Protein AF-A0A958FCM3-F1 (afdb_monomer_lite)

pLDDT: mean 91.08, std 16.97, range [34.59, 98.94]

Radius of gyration: 20.24 Å; chains: 1; bounding box: 55×51×67 Å

Secondary structure (DSSP, 8-state):
-------------------------TT-EEE-SSEETT-GGGEEEE-SSSEEE-SS---SSSEEEE-TT-EEE--SEEEESSEEEEETT-EEE-TTSEEEE-TT-EEEEESSSSBPPP-EE-TT-EEEE---SSSPPB---S-BSEEEEE-TT--S-EE---SSEEESS-EEEEE-TTS-EES----TT-EEEEEE-S-EEE-SSEEEEE----TT-EEEEEE-S-EEESSSEEEEE----S--

Structure (mmCIF, N/CA/C/O backbone):
data_AF-A0A958FCM3-F1
#
_entry.id   AF-A0A958FCM3-F1
#
loop_
_atom_site.group_PDB
_atom_site.id
_atom_site.type_symbol
_atom_site.label_atom_id
_atom_site.label_alt_id
_atom_site.label_comp_id
_atom_site.label_asym_id
_atom_site.label_entity_id
_atom_site.label_seq_id
_atom_site.pdbx_PDB_ins_code
_atom_site.Cartn_x
_atom_site.Cartn_y
_atom_site.Cartn_z
_atom_site.occupancy
_atom_site.B_iso_or_equiv
_atom_site.auth_seq_id
_atom_site.auth_comp_id
_atom_site.auth_asym_id
_atom_site.auth_atom_id
_atom_site.pdbx_PDB_model_num
ATOM 1 N N . MET A 1 1 ? -14.973 -37.945 -45.557 1.00 42.59 1 MET A N 1
ATOM 2 C CA . MET A 1 1 ? -13.820 -37.561 -44.719 1.00 42.59 1 MET A CA 1
ATOM 3 C C . MET A 1 1 ? -14.207 -36.285 -43.990 1.00 42.59 1 MET A C 1
ATOM 5 O O . MET A 1 1 ? -14.488 -35.292 -44.643 1.00 42.59 1 MET A O 1
ATOM 9 N N . LYS A 1 2 ? -14.400 -36.383 -42.669 1.00 38.31 2 LYS A N 1
ATOM 10 C CA . LYS A 1 2 ? -14.797 -35.283 -41.779 1.00 38.31 2 LYS A CA 1
ATOM 11 C C . LYS A 1 2 ? -13.620 -34.331 -41.594 1.00 38.31 2 LYS A C 1
ATOM 13 O O . LYS A 1 2 ? -12.548 -34.834 -41.283 1.00 38.31 2 LYS A O 1
ATOM 18 N N . ILE A 1 3 ? -13.850 -33.021 -41.641 1.00 35.34 3 ILE A N 1
ATOM 19 C CA . ILE A 1 3 ? -13.141 -32.067 -40.777 1.00 35.34 3 ILE A CA 1
ATOM 20 C C . ILE A 1 3 ? -14.171 -31.014 -40.357 1.00 35.34 3 ILE A C 1
ATOM 22 O O . ILE A 1 3 ? -14.605 -30.202 -41.166 1.00 35.34 3 ILE A O 1
ATOM 26 N N . ALA A 1 4 ? -14.624 -31.101 -39.107 1.00 35.97 4 ALA A N 1
ATOM 27 C CA . ALA A 1 4 ? -15.369 -30.041 -38.445 1.00 35.97 4 ALA A CA 1
ATOM 28 C C . ALA A 1 4 ? -14.344 -29.188 -37.692 1.00 35.97 4 ALA A C 1
ATOM 30 O O . ALA A 1 4 ? -13.668 -29.696 -36.798 1.00 35.97 4 ALA A O 1
ATOM 31 N N . SER A 1 5 ? -14.199 -27.924 -38.081 1.00 39.38 5 SER A N 1
ATOM 32 C CA . SER A 1 5 ? -13.351 -26.964 -37.377 1.00 39.38 5 SER A CA 1
ATOM 33 C C . SER A 1 5 ? -14.144 -26.375 -36.214 1.00 39.38 5 SER A C 1
ATOM 35 O O . SER A 1 5 ? -15.048 -25.570 -36.422 1.00 39.38 5 SER A O 1
ATOM 37 N N . TYR A 1 6 ? -13.827 -26.798 -34.992 1.00 38.91 6 TYR A N 1
ATOM 38 C CA . TYR A 1 6 ? -14.320 -26.160 -33.776 1.00 38.91 6 TYR A CA 1
ATOM 39 C C . TYR A 1 6 ? -13.415 -24.970 -33.460 1.00 38.91 6 TYR A C 1
ATOM 41 O O . TYR A 1 6 ? -12.284 -25.147 -33.015 1.00 38.91 6 TYR A O 1
ATOM 49 N N . VAL A 1 7 ? -13.906 -23.756 -33.700 1.00 39.62 7 VAL A N 1
ATOM 50 C CA . VAL A 1 7 ? -13.323 -22.556 -33.093 1.00 39.62 7 VAL A CA 1
ATOM 51 C C . VAL A 1 7 ? -13.836 -22.518 -31.659 1.00 39.62 7 VAL A C 1
ATOM 53 O O . VAL A 1 7 ? -14.995 -22.190 -31.410 1.00 39.62 7 VAL A O 1
ATOM 56 N N . ILE A 1 8 ? -12.989 -22.938 -30.722 1.00 42.00 8 ILE A N 1
ATOM 57 C CA . ILE A 1 8 ? -13.226 -22.761 -29.291 1.00 42.00 8 ILE A CA 1
ATOM 58 C C . ILE A 1 8 ? -12.989 -21.278 -29.011 1.00 42.00 8 ILE A C 1
ATOM 60 O O . ILE A 1 8 ? -11.848 -20.826 -28.950 1.00 42.00 8 ILE A O 1
ATOM 64 N N . TRP A 1 9 ? -14.066 -20.507 -28.879 1.00 36.56 9 TRP A N 1
ATOM 65 C CA . TRP A 1 9 ? -13.986 -19.188 -28.264 1.00 36.56 9 TRP A CA 1
ATOM 66 C C . TRP A 1 9 ? -13.740 -19.409 -26.775 1.00 36.56 9 TRP A C 1
ATOM 68 O O . TRP A 1 9 ? -14.654 -19.757 -26.028 1.00 36.56 9 TRP A O 1
ATOM 78 N N . GLY A 1 10 ? -12.477 -19.285 -26.369 1.00 36.97 10 GLY A N 1
ATOM 79 C CA . GLY A 1 10 ? -12.115 -19.198 -24.964 1.00 36.97 10 GLY A CA 1
ATOM 80 C C . GLY A 1 10 ? -12.870 -18.026 -24.350 1.00 36.97 10 GLY A C 1
ATOM 81 O O . GLY A 1 10 ? -12.712 -16.884 -24.777 1.00 36.97 10 GLY A O 1
ATOM 82 N N . VAL A 1 11 ? -13.729 -18.323 -23.381 1.00 39.94 11 VAL A N 1
ATOM 83 C CA . VAL A 1 11 ? -14.338 -17.310 -22.526 1.00 39.94 11 VAL A CA 1
ATOM 84 C C . VAL A 1 11 ? -13.207 -16.744 -21.671 1.00 39.94 11 VAL A C 1
ATOM 86 O O . VAL A 1 11 ? -12.834 -17.331 -20.660 1.00 39.94 11 VAL A O 1
ATOM 89 N N . PHE A 1 12 ? -12.621 -15.628 -22.106 1.00 42.12 12 PHE A N 1
ATOM 90 C CA . PHE A 1 12 ? -11.827 -14.768 -21.235 1.00 42.12 12 PHE A CA 1
ATOM 91 C C . PHE A 1 12 ? -12.818 -14.114 -20.270 1.00 42.12 12 PHE A C 1
ATOM 93 O O . PHE A 1 12 ? -13.428 -13.087 -20.569 1.00 42.12 12 PHE A O 1
ATOM 100 N N . ALA A 1 13 ? -13.047 -14.758 -19.128 1.00 39.00 13 ALA A N 1
ATOM 101 C CA . ALA A 1 13 ? -13.673 -14.113 -17.987 1.00 39.00 13 ALA A CA 1
ATOM 102 C C . ALA A 1 13 ? -12.647 -13.128 -17.413 1.00 39.00 13 ALA A C 1
ATOM 104 O O . ALA A 1 13 ? -11.949 -13.429 -16.450 1.00 39.00 13 ALA A O 1
ATOM 105 N N . GLY A 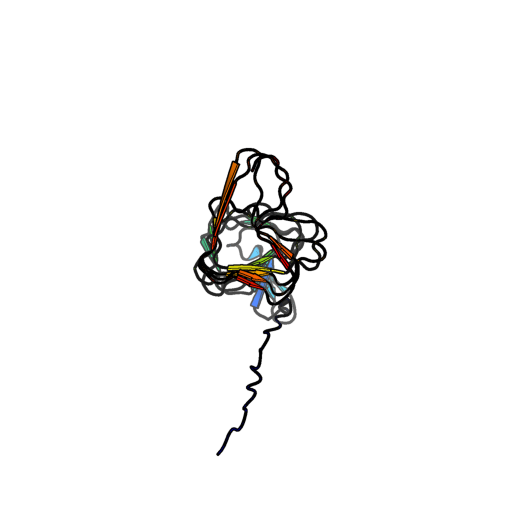1 14 ? -12.504 -11.970 -18.063 1.00 34.59 14 GLY A N 1
ATOM 106 C CA . GLY A 1 14 ? -11.825 -10.827 -17.475 1.00 34.59 14 GLY A CA 1
ATOM 107 C C . GLY A 1 14 ? -12.586 -10.460 -16.211 1.00 34.59 14 GLY A C 1
ATOM 108 O O . GLY A 1 14 ? -13.698 -9.935 -16.283 1.00 34.59 14 GLY A O 1
ATOM 109 N N . MET A 1 15 ? -12.026 -10.815 -15.058 1.00 42.88 15 MET A N 1
ATOM 110 C CA . MET A 1 15 ? -12.539 -10.408 -13.762 1.00 42.88 15 MET A CA 1
ATOM 111 C C . MET A 1 15 ? -12.290 -8.901 -13.632 1.00 42.88 15 MET A C 1
ATOM 113 O O . MET A 1 15 ? -11.266 -8.464 -13.111 1.00 42.88 15 MET A O 1
ATOM 117 N N . LEU A 1 16 ? -13.225 -8.117 -14.175 1.00 35.56 16 LEU A N 1
ATOM 118 C CA . LEU A 1 16 ? -13.384 -6.689 -13.926 1.00 35.56 16 LEU A CA 1
ATOM 119 C C . LEU A 1 16 ? -13.747 -6.517 -12.449 1.00 35.56 16 LEU A C 1
ATOM 121 O O . LEU A 1 16 ? -14.919 -6.467 -12.075 1.00 35.56 16 LEU A O 1
ATOM 125 N N . LEU A 1 17 ? -12.724 -6.478 -11.600 1.00 45.12 17 LEU A N 1
ATOM 126 C CA . LEU A 1 17 ? -12.850 -5.922 -10.265 1.00 45.12 17 LEU A CA 1
ATOM 127 C C . LEU A 1 17 ? -12.780 -4.407 -10.424 1.00 45.12 17 LEU A C 1
ATOM 129 O O . LEU A 1 17 ? -11.719 -3.836 -10.661 1.00 45.12 17 LEU A O 1
ATOM 133 N N . PHE A 1 18 ? -13.940 -3.764 -10.329 1.00 38.81 18 PHE A N 1
ATOM 134 C CA . PHE A 1 18 ? -14.010 -2.362 -9.941 1.00 38.81 18 PHE A CA 1
ATOM 135 C C . PHE A 1 18 ? -13.236 -2.203 -8.626 1.00 38.81 18 PHE A C 1
ATOM 137 O O . PHE A 1 18 ? -13.242 -3.130 -7.812 1.00 38.81 18 PHE A O 1
ATOM 144 N N . SER A 1 19 ? -12.576 -1.060 -8.412 1.00 41.75 19 SER A N 1
ATOM 145 C CA . SER A 1 19 ? -12.086 -0.699 -7.079 1.00 41.75 19 SER A CA 1
ATOM 146 C C . SER A 1 19 ? -13.246 -0.908 -6.109 1.00 41.75 19 SER A C 1
ATOM 148 O O . SER A 1 19 ? -14.273 -0.234 -6.234 1.00 41.75 19 SER A O 1
ATOM 150 N N . GLN A 1 20 ? -13.138 -1.907 -5.236 1.00 44.19 20 GLN A N 1
ATOM 151 C CA . GLN A 1 20 ? -14.170 -2.195 -4.257 1.00 44.19 20 GLN A CA 1
ATOM 152 C C . GLN A 1 20 ? -14.107 -1.054 -3.248 1.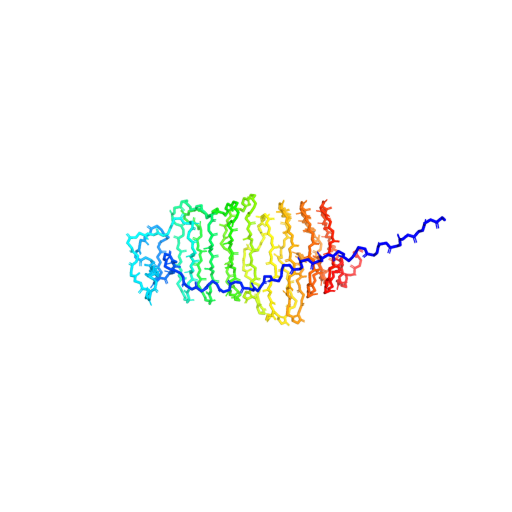00 44.19 20 GLN A C 1
ATOM 154 O O . GLN A 1 20 ? -13.420 -1.143 -2.240 1.00 44.19 20 GLN A O 1
ATOM 159 N N . GLY A 1 21 ? -14.801 0.047 -3.529 1.00 47.09 21 GLY A N 1
ATOM 160 C CA . GLY A 1 21 ? -15.309 0.861 -2.443 1.00 47.09 21 GLY A CA 1
ATOM 161 C C . GLY A 1 21 ? -16.256 -0.060 -1.696 1.00 47.09 21 GLY A C 1
ATOM 162 O O . GLY A 1 21 ? -17.381 -0.267 -2.155 1.00 47.09 21 GLY A O 1
ATOM 163 N N . PHE A 1 22 ? -15.773 -0.714 -0.637 1.00 61.00 22 PHE A N 1
ATOM 164 C CA . PHE A 1 22 ? -16.636 -1.509 0.220 1.00 61.00 22 PHE A CA 1
ATOM 165 C C . PHE A 1 22 ? -17.725 -0.559 0.710 1.00 61.00 22 PHE A C 1
ATOM 167 O O . PHE A 1 22 ? -17.453 0.437 1.379 1.00 61.00 22 PHE A O 1
ATOM 174 N N . ALA A 1 23 ? -18.964 -0.806 0.289 1.00 72.12 23 ALA A N 1
ATOM 175 C CA . ALA A 1 23 ? -20.086 -0.132 0.905 1.00 72.12 23 ALA A CA 1
ATOM 176 C C . ALA A 1 23 ? -20.067 -0.529 2.382 1.00 72.12 23 ALA A C 1
ATOM 178 O O . ALA A 1 23 ? -20.032 -1.723 2.675 1.00 72.12 23 ALA A O 1
ATOM 179 N N . GLN A 1 24 ? -20.072 0.466 3.271 1.00 86.38 24 GLN A N 1
ATOM 180 C CA . GLN A 1 24 ? -20.044 0.259 4.718 1.00 86.38 24 GLN A CA 1
ATOM 181 C C . GLN A 1 24 ? -21.021 -0.849 5.144 1.00 86.38 24 GLN A C 1
ATOM 183 O O . GLN A 1 24 ? -22.225 -0.785 4.869 1.00 86.38 24 GLN A O 1
ATOM 188 N N . GLN A 1 25 ? -20.494 -1.874 5.802 1.00 92.56 25 GLN A N 1
ATOM 189 C CA . GLN A 1 25 ? -21.221 -3.037 6.285 1.00 92.56 25 GLN A CA 1
ATOM 190 C C . GLN A 1 25 ? -21.208 -3.065 7.813 1.00 92.56 25 GLN A C 1
ATOM 192 O O . GLN A 1 25 ? -20.271 -2.604 8.461 1.00 92.56 25 GLN A O 1
ATOM 197 N N . ALA A 1 26 ? -22.289 -3.574 8.411 1.00 95.44 26 ALA A N 1
ATOM 198 C CA . ALA A 1 26 ? -22.345 -3.748 9.857 1.00 95.44 26 ALA A CA 1
ATOM 199 C C . ALA A 1 26 ? -21.131 -4.564 10.344 1.00 95.44 26 ALA A C 1
ATOM 201 O O . ALA A 1 26 ? -20.911 -5.676 9.858 1.00 95.44 26 ALA A O 1
ATOM 202 N N . GLY A 1 27 ? -20.381 -4.013 11.298 1.00 95.88 27 GLY A N 1
ATOM 203 C CA . GLY A 1 27 ? -19.128 -4.576 11.803 1.00 95.88 27 GLY A CA 1
ATOM 204 C C . GLY A 1 27 ? -17.854 -3.959 11.219 1.00 95.88 27 GLY A C 1
ATOM 205 O O . GLY A 1 27 ? -16.778 -4.275 11.718 1.00 95.88 27 GLY A O 1
ATOM 206 N N . ASP A 1 28 ? -17.948 -3.068 10.228 1.00 97.50 28 ASP A N 1
ATOM 207 C CA . ASP A 1 28 ? -16.791 -2.295 9.766 1.00 97.50 28 ASP A CA 1
ATOM 208 C C . ASP A 1 28 ? -16.292 -1.359 10.871 1.00 97.50 28 ASP A C 1
ATOM 210 O O . ASP A 1 28 ? -17.059 -0.914 11.731 1.00 97.50 28 ASP A O 1
ATOM 214 N N . TYR A 1 29 ? -15.001 -1.050 10.831 1.00 98.44 29 TYR A N 1
ATOM 215 C CA . TYR A 1 29 ? -14.306 -0.187 11.775 1.00 98.44 29 TYR A CA 1
ATOM 216 C C . TYR A 1 29 ? -13.737 1.037 11.071 1.00 98.44 29 TYR A C 1
ATOM 218 O O . TYR A 1 29 ? -13.203 0.937 9.965 1.00 98.44 29 TYR A O 1
ATOM 226 N N . ARG A 1 30 ? -13.759 2.185 11.751 1.00 98.19 30 ARG A N 1
ATOM 227 C CA . ARG A 1 30 ? -12.926 3.325 11.368 1.00 98.19 30 ARG A CA 1
ATOM 228 C C . ARG A 1 30 ? -12.353 4.058 12.571 1.00 98.19 30 ARG A C 1
ATOM 230 O O . ARG A 1 30 ? -12.904 3.960 13.670 1.00 98.19 30 ARG A O 1
ATOM 237 N N . SER A 1 31 ? -11.244 4.763 12.369 1.00 98.62 31 SER A N 1
ATOM 238 C CA . SER A 1 31 ? -10.696 5.649 13.396 1.00 98.62 31 SER A CA 1
ATOM 239 C C . SER A 1 31 ? -11.680 6.785 13.694 1.00 98.62 31 SER A C 1
ATOM 241 O O . SER A 1 31 ? -12.310 7.330 12.788 1.00 98.62 31 SER A O 1
ATOM 243 N N . ALA A 1 32 ? -11.834 7.102 14.977 1.00 98.00 32 ALA A N 1
ATOM 244 C CA . ALA A 1 32 ? -12.644 8.213 15.477 1.00 98.00 32 ALA A CA 1
ATOM 245 C C . ALA A 1 32 ? -11.797 9.268 16.214 1.00 98.00 32 ALA A C 1
ATOM 247 O O . ALA A 1 32 ? -12.298 10.339 16.571 1.00 98.00 32 ALA A O 1
ATOM 248 N N . ALA A 1 33 ? -10.540 8.933 16.513 1.00 98.12 33 ALA A N 1
ATOM 249 C CA . ALA A 1 33 ? -9.579 9.786 17.184 1.00 98.12 33 ALA A CA 1
ATOM 250 C C . ALA A 1 33 ? -8.151 9.277 16.951 1.00 98.12 33 ALA A C 1
ATOM 252 O O . ALA A 1 33 ? -7.924 8.109 16.637 1.00 98.12 33 ALA A O 1
ATOM 253 N N . ASN A 1 34 ? -7.172 10.141 17.225 1.00 98.56 34 ASN A N 1
ATOM 254 C CA . ASN A 1 34 ? -5.795 9.705 17.436 1.00 98.56 34 ASN A CA 1
ATOM 255 C C . ASN A 1 34 ? -5.721 8.782 18.660 1.00 98.56 34 ASN A C 1
ATOM 257 O O . ASN A 1 34 ? -6.186 9.164 19.738 1.00 98.56 34 ASN A O 1
ATOM 261 N N . GLY A 1 35 ? -5.078 7.625 18.535 1.00 98.56 35 GLY A N 1
ATOM 262 C CA . GLY A 1 35 ? -4.981 6.693 19.654 1.00 98.56 35 GLY A CA 1
ATOM 263 C C . GLY A 1 35 ? -4.277 5.385 19.328 1.00 98.56 35 GLY A C 1
ATOM 264 O O . GLY A 1 35 ? -3.843 5.133 18.205 1.00 98.56 35 GLY A O 1
ATOM 265 N N . ASN A 1 36 ? -4.116 4.554 20.351 1.00 98.69 36 ASN A N 1
ATOM 266 C CA . ASN A 1 36 ? -3.528 3.232 20.192 1.00 98.69 36 ASN A CA 1
ATOM 267 C C . ASN A 1 36 ? -4.501 2.304 19.460 1.00 98.69 36 ASN A C 1
ATOM 269 O O . ASN A 1 36 ? -5.707 2.350 19.707 1.00 98.69 36 ASN A O 1
ATOM 273 N N . TRP A 1 37 ? -3.980 1.407 18.624 1.00 98.75 37 TRP A N 1
ATOM 274 C CA . TRP A 1 37 ? -4.783 0.391 17.947 1.00 98.75 37 TRP A CA 1
ATOM 275 C C . TRP A 1 37 ? -5.558 -0.449 18.960 1.00 98.75 37 TRP A C 1
ATOM 277 O O . TRP A 1 37 ? -6.735 -0.711 18.744 1.00 98.75 37 TRP A O 1
ATOM 287 N N . SER A 1 38 ? -4.923 -0.845 20.069 1.00 98.56 38 SER A N 1
ATOM 288 C CA . SER A 1 38 ? -5.537 -1.709 21.084 1.00 98.56 38 SER A CA 1
ATOM 289 C C . SER A 1 38 ? -6.635 -1.038 21.929 1.00 98.56 38 SER A C 1
ATOM 291 O O . SER A 1 38 ? -7.368 -1.738 22.634 1.00 98.56 38 SER A O 1
ATOM 293 N N . ASP A 1 39 ? -6.785 0.289 21.855 1.00 98.56 39 ASP A N 1
ATOM 294 C CA . ASP A 1 39 ? -7.784 1.042 22.615 1.00 98.56 39 ASP A CA 1
ATOM 295 C C . ASP A 1 39 ? -9.092 1.177 21.824 1.00 98.56 39 ASP A C 1
ATOM 297 O O . ASP A 1 39 ? -9.121 1.731 20.728 1.00 98.56 39 ASP A O 1
ATOM 301 N N . ALA A 1 40 ? -10.203 0.712 22.402 1.00 98.50 40 ALA A N 1
ATOM 302 C CA . ALA A 1 40 ? -11.530 0.838 21.804 1.00 98.50 40 ALA A CA 1
ATOM 303 C C . ALA A 1 40 ? -11.939 2.302 21.563 1.00 98.50 40 ALA A C 1
ATOM 305 O O . ALA A 1 40 ? -12.678 2.570 20.622 1.00 98.50 40 ALA A O 1
ATOM 306 N N . ALA A 1 41 ? -11.444 3.247 22.371 1.00 98.44 41 ALA A N 1
ATOM 307 C CA . ALA A 1 41 ? -11.754 4.669 22.230 1.00 98.44 41 ALA A CA 1
ATOM 308 C C . ALA A 1 41 ? -11.161 5.308 20.959 1.00 98.44 41 ALA A C 1
ATOM 310 O O . ALA A 1 41 ? -11.620 6.373 20.550 1.00 98.44 41 ALA A O 1
ATOM 311 N N . THR A 1 42 ? -10.181 4.660 20.323 1.00 98.75 42 THR A N 1
ATOM 312 C CA . THR A 1 42 ? -9.625 5.064 19.021 1.00 98.75 42 THR A CA 1
ATOM 313 C C . THR A 1 42 ? -10.621 4.825 17.884 1.00 98.75 42 THR A C 1
ATOM 315 O O . THR A 1 42 ? -10.494 5.424 16.818 1.00 98.75 42 THR A O 1
ATOM 318 N N . TRP A 1 43 ? -11.622 3.963 18.094 1.00 98.75 43 TRP A N 1
ATOM 319 C CA . TRP A 1 43 ? -12.431 3.400 17.023 1.00 98.75 43 TRP A CA 1
ATOM 320 C C . TRP A 1 43 ? -13.928 3.646 17.191 1.00 98.75 43 TRP A C 1
ATOM 322 O O . TRP A 1 43 ? -14.491 3.658 18.288 1.00 98.75 43 TRP A O 1
ATOM 332 N N . GLU A 1 44 ? -14.604 3.717 16.054 1.00 98.56 44 GLU A N 1
ATOM 333 C CA . GLU A 1 44 ? -16.040 3.508 15.943 1.00 98.56 44 GLU A CA 1
ATOM 334 C C . GLU A 1 44 ? -16.332 2.331 15.012 1.00 98.56 44 GLU A C 1
ATOM 336 O O . GLU A 1 44 ? -15.534 1.992 14.135 1.00 98.56 44 GLU A O 1
ATOM 341 N N . THR A 1 45 ? -17.472 1.680 15.232 1.00 98.25 45 THR A N 1
ATOM 342 C CA . THR A 1 45 ? -17.948 0.564 14.414 1.00 98.25 45 THR A CA 1
ATOM 343 C C . THR A 1 45 ? -19.266 0.925 13.747 1.00 98.25 45 THR A C 1
ATOM 345 O O . THR A 1 45 ? -20.090 1.646 14.318 1.00 98.25 45 THR A O 1
ATOM 348 N N . PHE A 1 46 ? -19.467 0.457 12.520 1.00 98.00 46 PHE A N 1
ATOM 349 C CA . PHE A 1 46 ? -20.716 0.669 11.812 1.00 98.00 46 PHE A CA 1
ATOM 350 C C . PHE A 1 46 ? -21.757 -0.353 12.280 1.00 98.00 46 PHE A C 1
ATOM 352 O O . PHE A 1 46 ? -21.554 -1.559 12.158 1.00 98.00 46 PHE A O 1
ATOM 359 N N . ASP A 1 47 ? -22.902 0.103 12.791 1.00 96.31 47 ASP A N 1
ATOM 360 C CA . ASP A 1 47 ? -23.973 -0.775 13.298 1.00 96.31 47 ASP A CA 1
ATOM 361 C C . ASP A 1 47 ? -24.951 -1.256 12.205 1.00 96.31 47 ASP A C 1
ATOM 363 O O . ASP A 1 47 ? -25.947 -1.927 12.484 1.00 96.31 47 ASP A O 1
ATOM 367 N N . GLY A 1 48 ? -24.669 -0.916 10.943 1.00 95.19 48 GLY A N 1
ATOM 368 C CA . GLY A 1 48 ? -25.547 -1.141 9.795 1.00 95.19 48 GLY A CA 1
ATOM 369 C C . GLY A 1 48 ? -26.406 0.072 9.426 1.00 95.19 48 GLY A C 1
ATOM 370 O O . GLY A 1 48 ? -27.075 0.048 8.395 1.00 95.19 48 GLY A O 1
ATOM 371 N N . SER A 1 49 ? -26.405 1.133 10.236 1.00 94.56 49 SER A N 1
ATOM 372 C CA . SER A 1 49 ? -27.099 2.398 9.958 1.00 94.56 49 SER A CA 1
ATOM 373 C C . SER A 1 49 ? -26.266 3.636 10.294 1.00 94.56 49 SER A C 1
ATOM 375 O O . SER A 1 49 ? -26.327 4.618 9.559 1.00 94.56 49 SER A O 1
ATOM 377 N N . SER A 1 50 ? -25.494 3.610 11.380 1.00 96.38 50 SER A N 1
ATOM 378 C CA . SER A 1 50 ? -24.652 4.710 11.858 1.00 96.38 50 SER A CA 1
ATOM 379 C C . SER A 1 50 ? -23.306 4.201 12.369 1.00 96.38 50 SER A C 1
ATOM 381 O O . SER A 1 50 ? -23.156 3.035 12.727 1.00 96.38 50 SER A O 1
ATOM 383 N N . TRP A 1 51 ? -22.325 5.098 12.422 1.00 97.50 51 TRP A N 1
ATOM 384 C CA . TRP A 1 51 ? -21.094 4.855 13.164 1.00 97.50 51 TRP A CA 1
ATOM 385 C C . TRP A 1 51 ? -21.325 5.149 14.647 1.00 97.50 51 TRP A C 1
ATOM 387 O O . TRP A 1 51 ? -21.892 6.187 14.999 1.00 97.50 51 TRP A O 1
ATOM 397 N N . VAL A 1 52 ? -20.948 4.204 15.505 1.00 98.38 52 VAL A N 1
ATOM 398 C CA . VAL A 1 52 ? -21.115 4.285 16.961 1.00 98.38 52 VAL A CA 1
ATOM 399 C C . VAL A 1 52 ? -19.802 3.928 17.661 1.00 98.38 52 VAL A C 1
ATOM 401 O O . VAL A 1 52 ? -19.035 3.133 17.114 1.00 98.38 52 VAL A O 1
ATOM 404 N N . PRO A 1 53 ? -19.520 4.458 18.870 1.00 98.62 53 PRO A N 1
ATOM 405 C CA . PRO A 1 53 ? -18.294 4.129 19.596 1.00 98.62 53 PRO A CA 1
ATOM 406 C C . PRO A 1 53 ? -18.091 2.617 19.715 1.00 98.62 53 PRO A C 1
ATOM 408 O O . PRO A 1 53 ? -19.019 1.891 20.089 1.00 98.62 53 PRO A O 1
ATOM 411 N N . ALA A 1 54 ? -16.887 2.139 19.403 1.00 98.44 54 ALA A N 1
ATOM 412 C CA . ALA A 1 54 ? -16.599 0.716 19.454 1.00 98.44 54 ALA A CA 1
ATOM 413 C C . ALA A 1 54 ? -16.548 0.218 20.909 1.00 98.44 54 ALA A C 1
ATOM 415 O O . ALA A 1 54 ? -16.014 0.876 21.801 1.00 98.44 54 ALA A O 1
ATOM 416 N N . SER A 1 55 ? -17.077 -0.981 21.164 1.00 97.81 55 SER A N 1
ATOM 417 C CA . SER A 1 55 ? -16.951 -1.640 22.475 1.00 97.81 55 SER A CA 1
ATOM 418 C C . SER A 1 55 ? -15.600 -2.336 22.675 1.00 97.81 55 SER A C 1
ATOM 420 O O . SER A 1 55 ? -15.244 -2.689 23.797 1.00 97.81 55 SER A O 1
ATOM 422 N N . SER A 1 56 ? -14.871 -2.571 21.585 1.00 98.31 56 SER A N 1
ATOM 423 C CA . SER A 1 56 ? -13.548 -3.192 21.540 1.00 98.31 56 SER A CA 1
ATOM 424 C C . SER A 1 56 ? -12.811 -2.723 20.290 1.00 98.31 56 SER A C 1
ATOM 426 O O . SER A 1 56 ? -13.449 -2.504 19.260 1.00 98.31 56 SER A O 1
ATOM 428 N N . ALA A 1 57 ? -11.485 -2.623 20.370 1.00 98.62 57 ALA A N 1
ATOM 429 C CA . ALA A 1 57 ? -10.626 -2.409 19.210 1.00 98.62 57 ALA A CA 1
ATOM 430 C C . ALA A 1 57 ? -10.794 -3.519 18.146 1.00 98.62 57 ALA A C 1
ATOM 432 O O . ALA A 1 57 ? -11.147 -4.649 18.509 1.00 98.62 57 ALA A O 1
ATOM 433 N N . PRO A 1 58 ? -10.529 -3.225 16.859 1.00 98.44 58 PRO A N 1
ATOM 434 C CA . PRO A 1 58 ? -10.560 -4.222 15.801 1.00 98.44 58 PRO A CA 1
ATOM 435 C C . PRO A 1 58 ? -9.437 -5.246 15.971 1.00 98.44 58 PRO A C 1
ATOM 437 O O . PRO A 1 58 ? -8.317 -4.925 16.384 1.00 98.44 58 PRO A O 1
ATOM 440 N N . THR A 1 59 ? -9.735 -6.493 15.616 1.00 97.56 59 THR A N 1
ATOM 441 C CA . THR A 1 59 ? -8.808 -7.623 15.759 1.00 97.56 59 THR A CA 1
ATOM 442 C C . THR A 1 59 ? -7.898 -7.822 14.546 1.00 97.56 59 THR A C 1
ATOM 444 O O . THR A 1 59 ? -6.874 -8.493 14.662 1.00 97.56 59 THR A O 1
ATOM 447 N N . GLY A 1 60 ? -8.250 -7.230 13.401 1.00 97.62 60 GLY A N 1
ATOM 448 C CA . GLY A 1 60 ? -7.552 -7.366 12.119 1.00 97.62 60 GLY A CA 1
ATOM 449 C C . GLY A 1 60 ? -8.267 -8.283 11.119 1.00 97.62 60 GLY A C 1
ATOM 450 O O . GLY A 1 60 ? -7.787 -8.455 10.000 1.00 97.62 60 GLY A O 1
ATOM 451 N N . SER A 1 61 ? -9.398 -8.887 11.488 1.00 97.56 61 SER A N 1
ATOM 452 C CA . SER A 1 61 ? -10.221 -9.704 10.576 1.00 97.56 61 SER A CA 1
ATOM 453 C C . SER A 1 61 ? -11.308 -8.897 9.857 1.00 97.56 61 SER A C 1
ATOM 455 O O . SER A 1 61 ? -11.910 -9.371 8.896 1.00 97.56 61 SER A O 1
ATOM 457 N N . GLU A 1 62 ? -11.547 -7.680 10.331 1.00 97.38 62 GLU A N 1
ATOM 458 C CA . GLU A 1 62 ? -12.590 -6.771 9.887 1.00 97.38 62 GLU A CA 1
ATOM 459 C C . GLU A 1 62 ? -12.144 -5.931 8.675 1.00 97.38 62 GLU A C 1
ATOM 461 O O . GLU A 1 62 ? -10.984 -5.975 8.250 1.00 97.38 62 GLU A O 1
ATOM 466 N N . THR A 1 63 ? -13.069 -5.134 8.134 1.00 97.75 63 THR A N 1
ATOM 467 C CA . THR A 1 63 ? -12.736 -3.981 7.287 1.00 97.75 63 THR A CA 1
ATOM 468 C C . THR A 1 63 ? -12.454 -2.792 8.196 1.00 97.75 63 THR A C 1
ATOM 470 O O . THR A 1 63 ? -13.312 -2.399 8.986 1.00 97.75 63 THR A O 1
ATOM 473 N N . ILE A 1 64 ? -11.255 -2.229 8.107 1.00 98.56 64 ILE A N 1
ATOM 474 C CA . ILE A 1 64 ? -10.760 -1.195 9.014 1.00 98.56 64 ILE A CA 1
ATOM 475 C C . ILE A 1 64 ? -10.272 -0.013 8.180 1.00 98.56 64 ILE A C 1
ATOM 477 O O . ILE A 1 64 ? -9.449 -0.184 7.282 1.00 98.56 64 ILE A O 1
ATOM 481 N N . THR A 1 65 ? -10.738 1.196 8.478 1.00 98.12 65 THR A N 1
ATOM 482 C CA . THR A 1 65 ? -10.281 2.420 7.805 1.00 98.12 65 THR A CA 1
ATOM 483 C C . THR A 1 65 ? -9.685 3.400 8.806 1.00 98.12 65 THR A C 1
ATOM 485 O O . THR A 1 65 ? -10.343 3.804 9.758 1.00 98.12 65 THR A O 1
ATOM 488 N N . VAL A 1 66 ? -8.442 3.818 8.593 1.00 98.38 66 VAL A N 1
ATOM 489 C CA . VAL A 1 66 ? -7.883 4.984 9.286 1.00 98.38 66 VAL A CA 1
ATOM 490 C C . VAL A 1 66 ? -8.134 6.198 8.404 1.00 98.38 66 VAL A C 1
ATOM 492 O O . VAL A 1 66 ? -7.566 6.296 7.314 1.00 98.38 66 VAL A O 1
ATOM 495 N N . ASP A 1 67 ? -9.035 7.067 8.858 1.00 90.81 67 ASP A N 1
ATOM 496 C CA . ASP A 1 67 ? -9.648 8.120 8.048 1.00 90.81 67 ASP A CA 1
ATOM 497 C C . ASP A 1 67 ? -9.261 9.533 8.514 1.00 90.81 67 ASP A C 1
ATOM 499 O O . ASP A 1 67 ? -8.714 9.751 9.599 1.00 90.81 67 ASP A O 1
ATOM 503 N N . GLY A 1 68 ? -9.539 10.520 7.663 1.00 92.50 68 GLY A N 1
ATOM 504 C CA . GLY A 1 68 ? -9.351 11.933 7.959 1.00 92.50 68 GLY A CA 1
ATOM 505 C C . GLY A 1 68 ? -7.894 12.284 8.251 1.00 92.50 68 GLY A C 1
ATOM 506 O O . GLY A 1 68 ? -7.029 12.176 7.383 1.00 92.50 68 GLY A O 1
ATOM 507 N N . SER A 1 69 ? -7.624 12.774 9.458 1.00 95.12 69 SER A N 1
ATOM 508 C CA . SER A 1 69 ? -6.275 13.129 9.925 1.00 95.12 69 SER A CA 1
ATOM 509 C C . SER A 1 69 ? -5.843 12.319 11.144 1.00 95.12 69 SER A C 1
ATOM 511 O O . SER A 1 69 ? -4.925 12.733 11.855 1.00 95.12 69 SER A O 1
ATOM 513 N N . ASP A 1 70 ? -6.530 11.212 11.423 1.00 98.12 70 ASP A N 1
ATOM 514 C CA . ASP A 1 70 ? -6.259 10.413 12.608 1.00 98.12 70 ASP A CA 1
ATOM 515 C C . ASP A 1 70 ? -4.953 9.626 12.462 1.00 98.12 70 ASP A C 1
ATOM 517 O O . ASP A 1 70 ? -4.609 9.100 11.404 1.00 98.12 70 ASP A O 1
ATOM 521 N N . SER A 1 71 ? -4.213 9.538 13.559 1.00 98.06 71 SER A N 1
ATOM 522 C CA . SER A 1 71 ? -2.998 8.749 13.706 1.00 98.06 71 SER A CA 1
ATOM 523 C C . SER A 1 71 ? -3.261 7.605 14.672 1.00 98.0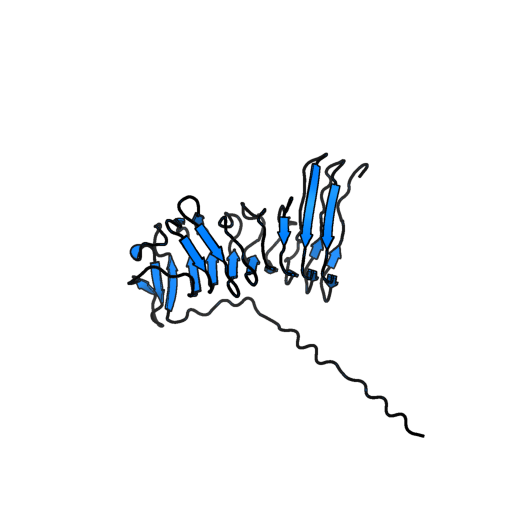6 71 SER A C 1
ATOM 525 O O . SER A 1 71 ? -3.588 7.827 15.840 1.00 98.06 71 SER A O 1
ATOM 527 N N . VAL A 1 72 ? -3.096 6.382 14.178 1.00 98.81 72 VAL A N 1
ATOM 528 C CA . VAL A 1 72 ? -3.262 5.153 14.947 1.00 98.81 72 VAL A CA 1
ATOM 529 C C . VAL A 1 72 ? -1.894 4.537 15.215 1.00 98.81 72 VAL A C 1
ATOM 531 O O . VAL A 1 72 ? -1.162 4.195 14.284 1.00 98.81 72 VAL A O 1
ATOM 534 N N . TRP A 1 73 ? -1.549 4.366 16.491 1.00 98.69 73 TRP A N 1
ATOM 535 C CA . TRP A 1 73 ? -0.311 3.700 16.903 1.00 98.69 73 TRP A CA 1
ATOM 536 C C . TRP A 1 73 ? -0.571 2.222 17.157 1.00 98.69 73 TRP A C 1
ATOM 538 O O . TRP A 1 73 ? -1.288 1.857 18.085 1.00 98.69 73 TRP A O 1
ATOM 548 N N . VAL A 1 74 ? 0.031 1.352 16.355 1.00 98.75 74 VAL A N 1
ATOM 549 C CA . VAL A 1 74 ? 0.058 -0.087 16.616 1.00 98.75 74 VAL A CA 1
ATOM 550 C C . VAL A 1 74 ? 0.984 -0.322 17.811 1.00 98.75 74 VAL A C 1
ATOM 552 O O . VAL A 1 74 ? 2.210 -0.280 17.709 1.00 98.75 74 VAL A O 1
ATOM 555 N N . ASP A 1 75 ? 0.377 -0.518 18.977 1.00 98.62 75 ASP A N 1
ATOM 556 C CA . ASP A 1 75 ? 1.030 -0.663 20.283 1.00 98.62 75 ASP A CA 1
ATOM 557 C C . ASP A 1 75 ? 1.137 -2.123 20.750 1.00 98.62 75 ASP A C 1
ATOM 559 O O . ASP A 1 75 ? 1.788 -2.430 21.748 1.00 98.62 75 ASP A O 1
ATOM 563 N N . VAL A 1 76 ? 0.519 -3.035 20.004 1.00 98.31 76 VAL A N 1
ATOM 564 C CA . VAL A 1 76 ? 0.540 -4.484 20.221 1.00 98.31 76 VAL A CA 1
ATOM 565 C C . VAL A 1 76 ? 0.823 -5.209 18.904 1.00 98.31 76 VAL A C 1
ATOM 567 O O . VAL A 1 76 ? 0.850 -4.598 17.838 1.00 98.31 76 VAL A O 1
ATOM 570 N N . ALA A 1 77 ? 1.062 -6.520 18.952 1.00 98.50 77 ALA A N 1
ATOM 571 C CA . ALA A 1 77 ? 1.117 -7.320 17.731 1.00 98.50 77 ALA A CA 1
ATOM 572 C C . ALA A 1 77 ? -0.293 -7.477 17.140 1.00 98.50 77 ALA A C 1
ATOM 574 O O . ALA A 1 77 ? -1.189 -7.985 17.815 1.00 98.50 77 ALA A O 1
ATOM 575 N N . VAL A 1 78 ? -0.469 -7.069 15.883 1.00 98.69 78 VAL A N 1
ATOM 576 C CA . VAL A 1 78 ? -1.723 -7.184 15.127 1.00 98.69 78 VAL A CA 1
ATOM 577 C C . VAL A 1 78 ? -1.475 -8.032 13.885 1.00 98.69 78 VAL A C 1
ATOM 579 O O . VAL A 1 78 ? -0.535 -7.792 13.126 1.00 98.69 78 VAL A O 1
ATOM 582 N N . THR A 1 79 ? -2.323 -9.038 13.677 1.00 98.75 79 THR A N 1
ATOM 583 C CA . THR A 1 79 ? -2.322 -9.869 12.467 1.00 98.75 79 THR A CA 1
ATOM 584 C C . THR A 1 79 ? -3.606 -9.619 11.695 1.00 98.75 79 THR A C 1
ATOM 586 O O . THR A 1 79 ? -4.696 -9.952 12.153 1.00 98.75 79 THR A O 1
ATOM 589 N N . VAL A 1 80 ? -3.467 -9.018 10.522 1.00 98.81 80 VAL A N 1
ATOM 590 C CA . VAL A 1 80 ? -4.561 -8.688 9.624 1.00 98.81 80 VAL A CA 1
ATOM 591 C C . VAL A 1 80 ? -4.839 -9.879 8.720 1.00 98.81 80 VAL A C 1
ATOM 593 O O . VAL A 1 80 ? -3.962 -10.350 8.003 1.00 98.81 80 VAL A O 1
ATOM 596 N N . THR A 1 81 ? -6.084 -10.334 8.729 1.00 98.50 81 THR A N 1
ATOM 597 C CA . THR A 1 81 ? -6.641 -11.315 7.781 1.00 98.50 81 THR A CA 1
ATOM 598 C C . THR A 1 81 ? -7.775 -10.719 6.944 1.00 98.50 81 THR A C 1
ATOM 600 O O . THR A 1 81 ? -8.190 -11.329 5.963 1.00 98.50 81 THR A O 1
ATOM 603 N N . GLY A 1 82 ? -8.252 -9.525 7.316 1.00 97.62 82 GLY A N 1
ATOM 604 C CA . GLY A 1 82 ? -9.255 -8.745 6.601 1.00 97.62 82 GLY A CA 1
ATOM 605 C C . GLY A 1 82 ? -8.643 -7.623 5.762 1.00 97.62 82 GLY A C 1
ATOM 606 O O . GLY A 1 82 ? -7.668 -7.818 5.032 1.00 97.62 82 GLY A O 1
ATOM 607 N N . TYR A 1 83 ? -9.231 -6.434 5.864 1.00 98.56 83 TYR A N 1
ATOM 608 C CA . TYR A 1 83 ? -8.913 -5.287 5.020 1.00 98.56 83 TYR A CA 1
ATOM 609 C C . TYR A 1 83 ? -8.549 -4.076 5.871 1.00 98.56 83 TYR A C 1
ATOM 611 O O . TYR A 1 83 ? -9.297 -3.713 6.773 1.00 98.56 83 TYR A O 1
ATOM 619 N N . VAL A 1 84 ? -7.430 -3.419 5.572 1.00 98.69 84 VAL A N 1
ATOM 620 C CA . VAL A 1 84 ? -7.037 -2.163 6.221 1.00 98.69 84 VAL A CA 1
ATOM 621 C C . VAL A 1 84 ? -6.804 -1.109 5.153 1.00 98.69 84 VAL A C 1
ATOM 623 O O . VAL A 1 84 ? -5.965 -1.308 4.282 1.00 98.69 84 VAL A O 1
ATOM 626 N N . ALA A 1 85 ? -7.495 0.021 5.238 1.00 98.38 85 ALA A N 1
ATOM 627 C CA . ALA A 1 85 ? -7.272 1.173 4.374 1.00 98.38 85 ALA A CA 1
ATOM 628 C C . ALA A 1 85 ? -6.806 2.388 5.167 1.00 98.38 85 ALA A C 1
ATOM 630 O O . ALA A 1 85 ? -7.240 2.620 6.295 1.00 98.38 85 ALA A O 1
ATOM 631 N N . VAL A 1 86 ? -5.956 3.189 4.535 1.00 98.38 86 VAL A N 1
ATOM 632 C CA . VAL A 1 86 ? -5.608 4.529 5.003 1.00 98.38 86 VAL A CA 1
ATOM 633 C C . VAL A 1 86 ? -6.050 5.531 3.947 1.00 98.38 86 VAL A C 1
ATOM 635 O O . VAL A 1 86 ? -5.550 5.500 2.820 1.00 98.38 86 VAL A O 1
ATOM 638 N N . THR A 1 87 ? -6.973 6.414 4.315 1.00 96.69 87 THR A N 1
ATOM 639 C CA . THR A 1 87 ? -7.559 7.442 3.445 1.00 96.69 87 THR A CA 1
ATOM 640 C C . THR A 1 87 ? -7.090 8.839 3.851 1.00 96.69 87 THR A C 1
ATOM 642 O O . THR A 1 87 ? -6.510 9.040 4.921 1.00 96.69 87 THR A O 1
ATOM 645 N N . GLU A 1 88 ? -7.322 9.818 2.973 1.00 95.19 88 GLU A N 1
ATOM 646 C CA . GLU A 1 88 ? -7.062 11.240 3.230 1.00 95.19 88 GLU A CA 1
ATOM 647 C C . GLU A 1 88 ? -5.641 11.506 3.764 1.00 95.19 88 GLU A C 1
ATOM 649 O O . GLU A 1 88 ? -4.655 11.372 3.040 1.00 95.19 88 GLU A O 1
ATOM 654 N N . THR A 1 89 ? -5.519 11.885 5.037 1.00 96.38 89 THR A N 1
ATOM 655 C CA . THR A 1 89 ? -4.246 12.147 5.713 1.00 96.38 89 THR A CA 1
ATOM 656 C C . THR A 1 89 ? -3.981 11.223 6.902 1.00 96.38 89 THR A C 1
ATOM 658 O O . THR A 1 89 ? -3.004 11.449 7.621 1.00 96.38 89 THR A O 1
ATOM 661 N N . GLY A 1 90 ? -4.770 10.156 7.066 1.00 97.00 90 GLY A N 1
ATOM 662 C CA . GLY A 1 90 ? -4.656 9.208 8.172 1.00 97.00 90 GLY A CA 1
ATOM 663 C C . GLY A 1 90 ? -3.313 8.472 8.209 1.00 97.00 90 GLY A C 1
ATOM 664 O O . GLY A 1 90 ? -2.656 8.295 7.185 1.00 97.00 90 GLY A O 1
ATOM 665 N N . LEU A 1 91 ? -2.867 8.043 9.384 1.00 97.50 91 LEU A N 1
ATOM 666 C CA . LEU A 1 91 ? -1.552 7.426 9.581 1.00 97.50 91 LEU A CA 1
ATOM 667 C C . LEU A 1 91 ? -1.660 6.163 10.435 1.00 97.50 91 LEU A C 1
ATOM 669 O O . LEU A 1 91 ? -2.327 6.163 11.464 1.00 97.50 91 LEU A O 1
ATOM 673 N N . ILE A 1 92 ? -0.921 5.121 10.050 1.00 98.69 92 ILE A N 1
ATOM 674 C CA . ILE A 1 92 ? -0.654 3.957 10.899 1.00 98.69 92 ILE A CA 1
ATOM 675 C C . ILE A 1 92 ? 0.839 3.937 11.224 1.00 98.69 92 ILE A C 1
ATOM 677 O O . ILE A 1 92 ? 1.674 3.805 10.328 1.00 98.69 92 ILE A O 1
ATOM 681 N N . ASP A 1 93 ? 1.169 4.051 12.506 1.00 98.38 93 ASP A N 1
ATOM 682 C CA . ASP A 1 93 ? 2.537 3.971 13.018 1.00 98.38 93 ASP A CA 1
ATOM 683 C C . ASP A 1 93 ? 2.753 2.613 13.696 1.00 98.38 93 ASP A C 1
ATOM 685 O O . ASP A 1 93 ? 1.968 2.207 14.551 1.00 98.38 93 ASP A O 1
ATOM 689 N N . THR A 1 94 ? 3.813 1.898 13.319 1.00 98.19 94 THR A N 1
ATOM 690 C CA . THR A 1 94 ? 4.129 0.556 13.834 1.00 98.19 94 THR A CA 1
ATOM 691 C C . THR A 1 94 ? 5.342 0.521 14.766 1.00 98.19 94 THR A C 1
ATOM 693 O O . THR A 1 94 ? 5.796 -0.554 15.141 1.00 98.19 94 THR A O 1
ATOM 696 N N . THR A 1 95 ? 5.857 1.674 15.204 1.00 96.62 95 THR A N 1
ATOM 697 C CA . THR A 1 95 ? 7.109 1.789 15.978 1.00 96.62 95 THR A CA 1
ATOM 698 C C . THR A 1 95 ? 7.060 1.087 17.342 1.00 96.62 95 THR A C 1
ATOM 700 O O . THR A 1 95 ? 8.082 0.604 17.828 1.00 96.62 95 THR A O 1
ATOM 703 N N . SER A 1 96 ? 5.888 1.025 17.979 1.00 96.19 96 SER A N 1
ATOM 704 C CA . SER A 1 96 ? 5.690 0.424 19.308 1.00 96.19 96 SER A CA 1
ATOM 705 C C . SER A 1 96 ? 5.199 -1.026 19.294 1.00 96.19 96 SER A C 1
ATOM 707 O O . SER A 1 96 ? 5.104 -1.643 20.354 1.00 96.19 96 SER A O 1
ATOM 709 N N . GLY A 1 97 ? 4.882 -1.571 18.123 1.00 97.94 97 GLY A N 1
ATOM 710 C CA . GLY A 1 97 ? 4.226 -2.864 17.976 1.00 97.94 97 GLY A CA 1
ATOM 711 C C . GLY A 1 97 ? 4.646 -3.558 16.691 1.00 97.94 97 GLY A C 1
ATOM 712 O O . GLY A 1 97 ? 5.758 -3.379 16.202 1.00 97.94 97 GLY A O 1
ATOM 713 N N . SER A 1 98 ? 3.776 -4.405 16.150 1.00 98.50 98 SER A N 1
ATOM 714 C CA . SER A 1 98 ? 4.029 -5.023 14.847 1.00 98.50 98 SER A CA 1
ATOM 715 C C . SER A 1 98 ? 2.726 -5.241 14.104 1.00 98.50 98 SER A C 1
ATOM 717 O O . SER A 1 98 ? 1.717 -5.601 14.708 1.00 98.50 98 SER A O 1
ATOM 719 N N . LEU A 1 99 ? 2.772 -5.029 12.792 1.00 98.88 99 LEU A N 1
ATOM 720 C CA . LEU A 1 99 ? 1.649 -5.241 11.895 1.00 98.88 99 LEU A CA 1
ATOM 721 C C . LEU A 1 99 ? 2.029 -6.317 10.880 1.00 98.88 99 LEU A C 1
ATOM 723 O O . LEU A 1 99 ? 3.056 -6.222 10.207 1.00 98.88 99 LEU A O 1
ATOM 727 N N . THR A 1 100 ? 1.222 -7.369 10.809 1.00 98.94 100 THR A N 1
ATOM 728 C CA . THR A 1 100 ? 1.409 -8.479 9.871 1.00 98.94 100 THR A CA 1
ATOM 729 C C . THR A 1 100 ? 0.166 -8.620 9.015 1.00 98.94 100 THR A C 1
ATOM 731 O O . THR A 1 100 ? -0.931 -8.676 9.554 1.00 98.94 100 THR A O 1
ATOM 734 N N . PHE A 1 101 ? 0.334 -8.701 7.703 1.00 98.88 101 PHE A N 1
ATOM 735 C CA . PHE A 1 101 ? -0.726 -8.992 6.747 1.00 98.88 101 PHE A CA 1
ATOM 736 C C . PHE A 1 101 ? -0.615 -10.459 6.328 1.00 98.88 101 PHE A C 1
ATOM 738 O O . PHE A 1 101 ? 0.379 -10.860 5.724 1.00 98.88 101 PHE A O 1
ATOM 745 N N . ASP A 1 102 ? -1.619 -11.261 6.682 1.00 98.81 102 ASP A N 1
ATOM 746 C CA . ASP A 1 102 ? -1.688 -12.702 6.431 1.00 98.81 102 ASP A CA 1
ATOM 747 C C . ASP A 1 102 ? -2.427 -13.048 5.131 1.00 98.81 102 ASP A C 1
ATOM 749 O O . ASP A 1 102 ? -2.866 -12.179 4.375 1.00 98.81 102 ASP A O 1
ATOM 753 N N . ASN A 1 103 ? -2.536 -14.343 4.835 1.00 98.50 103 ASN A N 1
ATOM 754 C CA . ASN A 1 103 ? -3.184 -14.845 3.629 1.00 98.50 103 ASN A CA 1
ATOM 755 C C . ASN A 1 103 ? -4.595 -14.265 3.434 1.00 98.50 103 ASN A C 1
ATOM 757 O O . ASN A 1 103 ? -5.447 -14.392 4.312 1.00 98.50 103 ASN A O 1
ATOM 761 N N . GLY A 1 104 ? -4.849 -13.689 2.258 1.00 96.94 104 GLY A N 1
ATOM 762 C CA . GLY A 1 104 ? -6.135 -13.090 1.900 1.00 96.94 104 GLY A CA 1
ATOM 763 C C . GLY A 1 104 ? -6.336 -11.662 2.405 1.00 96.94 104 GLY A C 1
ATOM 764 O O . GLY A 1 104 ? -7.305 -11.023 1.999 1.00 96.94 104 GLY A O 1
ATOM 765 N N . SER A 1 105 ? -5.426 -11.139 3.231 1.00 98.81 105 SER A N 1
ATOM 766 C CA . SER A 1 105 ? -5.517 -9.761 3.708 1.00 98.81 105 SER A CA 1
ATOM 767 C C . SER A 1 105 ? -5.119 -8.743 2.644 1.00 98.81 105 SER A C 1
ATOM 769 O O . SER A 1 105 ? -4.364 -9.039 1.711 1.00 98.81 105 SER A O 1
ATOM 771 N N . THR A 1 106 ? -5.612 -7.517 2.797 1.00 98.88 106 THR A N 1
ATOM 772 C CA . THR A 1 106 ? -5.209 -6.384 1.959 1.00 98.88 106 THR A CA 1
ATOM 773 C C . THR A 1 106 ? -4.929 -5.156 2.809 1.00 98.88 106 THR A C 1
ATOM 775 O O . THR A 1 106 ? -5.728 -4.796 3.673 1.00 98.88 106 THR A O 1
ATOM 778 N N . TYR A 1 107 ? -3.813 -4.494 2.518 1.00 98.88 107 TYR A N 1
ATOM 779 C CA . TYR A 1 107 ? -3.608 -3.098 2.873 1.00 98.88 107 TYR A CA 1
ATOM 780 C C . TYR A 1 107 ? -3.857 -2.228 1.648 1.00 98.88 107 TYR A C 1
ATOM 782 O O . TYR A 1 107 ? -3.187 -2.400 0.628 1.00 98.88 107 TYR A O 1
ATOM 790 N N . GLU A 1 108 ? -4.769 -1.274 1.760 1.00 98.75 108 GLU A N 1
ATOM 791 C CA . GLU A 1 108 ? -4.980 -0.241 0.761 1.00 98.75 108 GLU A CA 1
ATOM 792 C C . GLU A 1 108 ? -4.384 1.086 1.223 1.00 98.75 108 GLU A C 1
ATOM 794 O O . GLU A 1 108 ? -4.780 1.683 2.225 1.00 98.75 108 GLU A O 1
ATOM 799 N N . HIS A 1 109 ? -3.461 1.597 0.422 1.00 98.62 109 HIS A N 1
ATOM 800 C CA . HIS A 1 109 ? -3.009 2.966 0.526 1.00 98.62 109 HIS A CA 1
ATOM 801 C C . HIS A 1 109 ? -3.870 3.856 -0.387 1.00 98.62 109 HIS A C 1
ATOM 803 O O . HIS A 1 109 ? -3.562 4.075 -1.567 1.00 98.62 109 HIS A O 1
ATOM 809 N N . ALA A 1 110 ? -4.973 4.346 0.182 1.00 97.69 110 ALA A N 1
ATOM 810 C CA . ALA A 1 110 ? -6.021 5.132 -0.471 1.00 97.69 110 ALA A CA 1
ATOM 811 C C . ALA A 1 110 ? -5.824 6.646 -0.291 1.00 97.69 110 ALA A C 1
ATOM 813 O O . ALA A 1 110 ? -6.780 7.418 -0.213 1.00 97.69 110 ALA A O 1
ATOM 814 N N . ARG A 1 111 ? -4.567 7.087 -0.233 1.00 96.69 111 ARG A N 1
ATOM 815 C CA . ARG A 1 111 ? -4.188 8.496 -0.132 1.00 96.69 111 ARG A CA 1
ATOM 816 C C . ARG A 1 111 ? -2.985 8.825 -1.008 1.00 96.69 111 ARG A C 1
ATOM 818 O O . ARG A 1 111 ? -2.272 7.930 -1.452 1.00 96.69 111 ARG A O 1
ATOM 825 N N . ASN A 1 112 ? -2.778 10.116 -1.248 1.00 97.94 112 ASN A N 1
ATOM 826 C CA . ASN A 1 112 ? -1.543 10.638 -1.825 1.00 97.94 112 ASN A CA 1
ATOM 827 C C . ASN A 1 112 ? -0.535 10.880 -0.689 1.00 97.94 112 ASN A C 1
ATOM 829 O O . ASN A 1 112 ? -0.932 11.295 0.406 1.00 97.94 112 ASN A O 1
ATOM 833 N N . GLU A 1 113 ? 0.756 10.664 -0.956 1.00 97.19 113 GLU A N 1
ATOM 834 C CA . GLU A 1 113 ? 1.830 10.856 0.037 1.00 97.19 113 GLU A CA 1
ATOM 835 C C . GLU A 1 113 ? 1.626 10.048 1.335 1.00 97.19 113 GLU A C 1
ATOM 837 O O . GLU A 1 113 ? 0.997 8.997 1.349 1.00 97.19 113 GLU A O 1
ATOM 842 N N . GLY A 1 114 ? 2.183 10.521 2.452 1.00 97.62 114 GLY A N 1
ATOM 843 C CA . GLY A 1 114 ? 2.154 9.817 3.729 1.00 97.62 114 GLY A CA 1
ATOM 844 C C . GLY A 1 114 ? 3.168 8.684 3.762 1.00 97.62 114 GLY A C 1
ATOM 845 O O . GLY A 1 114 ? 4.190 8.739 3.087 1.00 97.62 114 GLY A O 1
ATOM 846 N N . SER A 1 115 ? 2.896 7.658 4.557 1.00 97.75 115 SER A N 1
ATOM 847 C CA . SER A 1 115 ? 3.771 6.499 4.707 1.00 97.75 115 SER A CA 1
ATOM 848 C C . SER A 1 115 ? 2.973 5.205 4.623 1.00 97.75 115 SER A C 1
ATOM 850 O O . SER A 1 115 ? 1.816 5.120 5.041 1.00 97.75 115 SER A O 1
ATOM 852 N N . ILE A 1 116 ? 3.602 4.173 4.070 1.00 98.69 116 ILE A N 1
ATOM 853 C CA . ILE A 1 116 ? 3.136 2.796 4.231 1.00 98.69 116 ILE A CA 1
ATOM 854 C C . ILE A 1 116 ? 3.583 2.329 5.629 1.00 98.69 116 ILE A C 1
ATOM 856 O O . ILE A 1 116 ? 4.740 2.567 6.003 1.00 98.69 116 ILE A O 1
ATOM 860 N N . PRO A 1 117 ? 2.718 1.676 6.425 1.00 98.56 117 PRO A N 1
ATOM 861 C CA . PRO A 1 117 ? 3.131 1.114 7.701 1.00 98.56 117 PRO A CA 1
ATOM 862 C C . PRO A 1 117 ? 4.194 0.039 7.468 1.00 98.56 117 PRO A C 1
ATOM 864 O O . PRO A 1 117 ? 4.040 -0.830 6.602 1.00 98.56 117 PRO A O 1
ATOM 867 N N . ILE A 1 118 ? 5.275 0.079 8.249 1.00 98.69 118 ILE A N 1
ATOM 868 C CA . ILE A 1 118 ? 6.290 -0.978 8.213 1.00 98.69 118 ILE A CA 1
ATOM 869 C C . ILE A 1 118 ? 5.643 -2.259 8.732 1.00 98.69 118 ILE A C 1
ATOM 871 O O . ILE A 1 118 ? 5.205 -2.302 9.884 1.00 98.69 118 ILE A O 1
ATOM 875 N N . SER A 1 119 ? 5.559 -3.269 7.867 1.00 98.75 119 SER A N 1
ATOM 876 C CA . SER A 1 119 ? 4.741 -4.460 8.090 1.00 98.75 119 SER A CA 1
ATOM 877 C C . SER A 1 119 ? 5.433 -5.731 7.601 1.00 98.75 119 SER A C 1
ATOM 879 O O . SER A 1 119 ? 6.328 -5.700 6.758 1.00 98.75 119 SER A O 1
ATOM 881 N N . THR A 1 120 ? 4.990 -6.874 8.121 1.00 98.81 120 THR A N 1
ATOM 882 C CA . THR A 1 120 ? 5.320 -8.189 7.556 1.00 98.81 120 THR A CA 1
ATOM 883 C C . THR A 1 120 ? 4.224 -8.609 6.583 1.00 98.81 120 THR A C 1
ATOM 885 O O . THR A 1 120 ? 3.052 -8.620 6.948 1.00 98.81 120 THR A O 1
ATOM 888 N N . TRP A 1 121 ? 4.597 -8.972 5.357 1.00 98.88 121 TRP A N 1
ATOM 889 C CA . TRP A 1 121 ? 3.665 -9.330 4.285 1.00 98.88 121 TRP A CA 1
ATOM 890 C C . TRP A 1 121 ? 3.763 -10.825 3.992 1.00 98.88 121 TRP A C 1
ATOM 892 O O . TRP A 1 121 ? 4.620 -11.274 3.229 1.00 98.88 121 TRP A O 1
ATOM 902 N N . ASN A 1 122 ? 2.912 -11.616 4.641 1.00 98.88 122 ASN A N 1
ATOM 903 C CA . ASN A 1 122 ? 2.944 -13.068 4.528 1.00 98.88 122 ASN A CA 1
ATOM 904 C C . ASN A 1 122 ? 2.302 -13.556 3.226 1.00 98.88 122 ASN A C 1
ATOM 906 O O . ASN A 1 122 ? 1.627 -12.817 2.503 1.00 98.88 122 ASN A O 1
ATOM 910 N N . THR A 1 123 ? 2.524 -14.837 2.927 1.00 98.81 123 THR A N 1
ATOM 911 C CA . THR A 1 123 ? 1.969 -15.514 1.753 1.00 98.81 123 THR A CA 1
ATOM 912 C C . THR A 1 123 ? 0.469 -15.281 1.621 1.00 98.81 123 THR A C 1
ATOM 914 O O . THR A 1 123 ? -0.292 -15.557 2.541 1.00 98.81 123 THR A O 1
ATOM 917 N N . GLY A 1 124 ? 0.064 -14.787 0.454 1.00 98.38 124 GLY A N 1
ATOM 918 C CA . GLY A 1 124 ? -1.310 -14.464 0.084 1.00 98.38 124 GLY A CA 1
ATOM 919 C C . GLY A 1 124 ? -1.792 -13.062 0.466 1.00 98.38 124 GLY A C 1
ATOM 920 O O . GLY A 1 124 ? -2.931 -12.736 0.142 1.00 98.38 124 GLY A O 1
ATOM 921 N N . SER A 1 125 ? -0.977 -12.237 1.131 1.00 98.94 125 SER A N 1
ATOM 922 C CA . SER A 1 125 ? -1.320 -10.835 1.422 1.00 98.94 125 SER A CA 1
ATOM 923 C C . SER A 1 125 ? -1.171 -9.927 0.197 1.00 98.94 125 SER A C 1
ATOM 925 O O . SER A 1 125 ? -0.415 -10.229 -0.732 1.00 98.94 125 SER A O 1
ATOM 927 N N . THR A 1 126 ? -1.888 -8.800 0.198 1.00 98.94 126 THR A N 1
ATOM 928 C CA . THR A 1 126 ? -1.863 -7.818 -0.895 1.00 98.94 126 THR A CA 1
ATOM 929 C C . THR A 1 126 ? -1.567 -6.411 -0.391 1.00 98.94 126 THR A C 1
ATOM 931 O O . THR A 1 126 ? -2.271 -5.883 0.467 1.00 98.94 126 THR A O 1
ATOM 934 N N . PHE A 1 127 ? -0.560 -5.775 -0.986 1.00 98.88 127 PHE A N 1
ATOM 935 C CA . PHE A 1 127 ? -0.373 -4.332 -0.934 1.00 98.88 127 PHE A CA 1
ATOM 936 C C . PHE A 1 127 ? -1.051 -3.683 -2.146 1.00 98.88 127 PHE A C 1
ATOM 938 O O . PHE A 1 127 ? -0.703 -3.977 -3.288 1.00 98.88 127 PHE A O 1
ATOM 945 N N . LEU A 1 128 ? -2.023 -2.806 -1.904 1.00 98.88 128 LEU A N 1
ATOM 946 C CA . LEU A 1 128 ? -2.814 -2.127 -2.924 1.00 98.88 128 LEU A CA 1
ATOM 947 C C . LEU A 1 128 ? -2.572 -0.612 -2.875 1.00 98.88 128 LEU A C 1
ATOM 949 O O . LEU A 1 128 ? -2.752 0.028 -1.842 1.00 98.88 128 LEU A O 1
ATOM 953 N N . LEU A 1 129 ? -2.207 -0.027 -4.016 1.00 98.69 129 LEU A N 1
ATOM 954 C CA . LEU A 1 129 ? -2.101 1.420 -4.205 1.00 98.69 129 LEU A CA 1
ATOM 955 C C . LEU A 1 129 ? -3.268 1.929 -5.045 1.00 98.69 129 LEU A C 1
ATOM 957 O O . LEU A 1 129 ? -3.396 1.543 -6.210 1.00 98.69 129 LEU A O 1
ATOM 961 N N . THR A 1 130 ? -4.060 2.838 -4.477 1.00 98.19 130 THR A N 1
ATOM 962 C CA . THR A 1 130 ? -5.189 3.483 -5.172 1.00 98.19 130 THR A CA 1
ATOM 963 C C . THR A 1 130 ? -5.140 5.004 -5.137 1.00 98.19 130 THR A C 1
ATOM 965 O O . THR A 1 130 ? -5.533 5.652 -6.108 1.00 98.19 130 THR A O 1
ATOM 968 N N . GLY A 1 131 ? -4.604 5.589 -4.062 1.00 97.50 131 GLY A N 1
ATOM 969 C CA . GLY A 1 131 ? -4.704 7.029 -3.810 1.00 97.50 131 GLY A CA 1
ATOM 970 C C . GLY A 1 131 ? -3.631 7.921 -4.439 1.00 97.50 131 GLY A C 1
ATOM 971 O O . GLY A 1 131 ? -3.679 9.133 -4.248 1.00 97.50 131 GLY A O 1
ATOM 972 N N . ILE A 1 132 ? -2.657 7.369 -5.170 1.00 98.25 132 ILE A N 1
ATOM 973 C CA . ILE A 1 132 ? -1.512 8.153 -5.665 1.00 98.25 132 ILE A CA 1
ATOM 974 C C . ILE A 1 132 ? -1.919 9.095 -6.799 1.00 98.25 132 ILE A C 1
ATOM 976 O O . ILE A 1 132 ? -2.489 8.669 -7.805 1.00 98.25 132 ILE A O 1
ATOM 980 N N . VAL A 1 133 ? -1.543 10.369 -6.656 1.00 97.88 133 VAL A N 1
ATOM 981 C CA . VAL A 1 133 ? -1.776 11.434 -7.639 1.00 97.88 133 VAL A CA 1
ATOM 982 C C . VAL A 1 133 ? -0.441 11.961 -8.162 1.00 97.88 133 VAL A C 1
ATOM 984 O O . VAL A 1 133 ? -0.084 11.762 -9.326 1.00 97.88 133 VAL A O 1
ATOM 987 N N . ASP A 1 134 ? 0.345 12.610 -7.312 1.00 97.00 134 ASP A N 1
ATOM 988 C CA . ASP A 1 134 ? 1.564 13.311 -7.719 1.00 97.00 134 ASP A CA 1
ATOM 989 C C . ASP A 1 134 ? 2.743 13.115 -6.770 1.00 97.00 134 ASP A C 1
ATOM 991 O O . ASP A 1 134 ? 3.838 13.595 -7.075 1.00 97.00 134 ASP A O 1
ATOM 995 N N . ALA A 1 135 ? 2.590 12.319 -5.715 1.00 96.88 135 ALA A N 1
ATOM 996 C CA . ALA A 1 135 ? 3.686 11.977 -4.829 1.00 96.88 135 ALA A CA 1
ATOM 997 C C . ALA A 1 135 ? 3.513 10.583 -4.213 1.00 96.88 135 ALA A C 1
ATOM 999 O O . ALA A 1 135 ? 2.417 10.103 -3.935 1.00 96.88 135 ALA A O 1
ATOM 1000 N N . THR A 1 136 ? 4.638 9.889 -4.088 1.00 96.31 136 THR A N 1
ATOM 1001 C CA . THR A 1 136 ? 4.714 8.530 -3.549 1.00 96.31 136 THR A CA 1
ATOM 1002 C C . THR A 1 136 ? 4.695 8.544 -2.023 1.00 96.31 136 THR A C 1
ATOM 1004 O O . THR A 1 136 ? 5.311 9.443 -1.451 1.00 96.31 136 THR A O 1
ATOM 1007 N N . PRO A 1 137 ? 4.109 7.534 -1.362 1.00 97.69 137 PRO A N 1
ATOM 1008 C CA . PRO A 1 137 ? 4.196 7.397 0.088 1.00 97.69 137 PRO A CA 1
ATOM 1009 C C . PRO A 1 137 ? 5.596 6.976 0.496 1.00 97.69 137 PRO A C 1
ATOM 1011 O O . PRO A 1 137 ? 6.231 6.258 -0.258 1.00 97.69 137 PRO A O 1
ATOM 1014 N N . ASP A 1 138 ? 6.079 7.340 1.670 1.00 98.19 138 ASP A N 1
ATOM 1015 C CA . ASP A 1 138 ? 7.316 6.812 2.246 1.00 98.19 138 ASP A CA 1
ATOM 1016 C C . ASP A 1 138 ? 7.202 5.314 2.590 1.00 98.19 138 ASP A C 1
ATOM 1018 O O . ASP A 1 138 ? 6.130 4.708 2.504 1.00 98.19 138 ASP A O 1
ATOM 1022 N N . ASN A 1 139 ? 8.325 4.702 2.988 1.00 98.19 139 ASN A N 1
ATOM 1023 C CA . ASN A 1 139 ? 8.412 3.298 3.424 1.00 98.1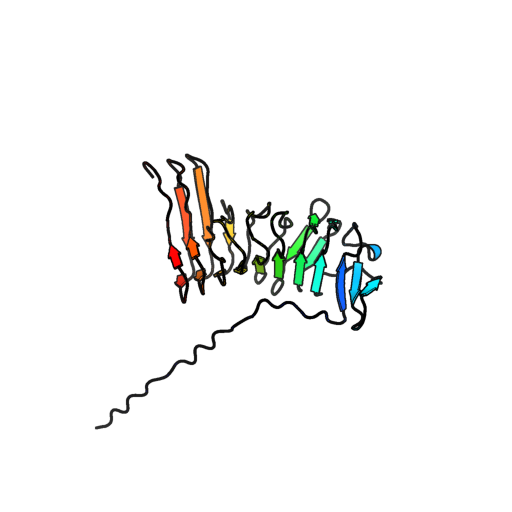9 139 ASN A CA 1
ATOM 1024 C C . ASN A 1 139 ? 8.014 2.253 2.364 1.00 98.19 139 ASN A C 1
ATOM 1026 O O . ASN A 1 139 ? 7.594 1.145 2.693 1.00 98.19 139 ASN A O 1
ATOM 1030 N N . ARG A 1 140 ? 8.167 2.582 1.078 1.00 97.50 140 ARG A N 1
ATOM 1031 C CA . ARG A 1 140 ? 7.822 1.675 -0.032 1.00 97.50 140 ARG A CA 1
ATOM 1032 C C . ARG A 1 140 ? 8.755 0.482 -0.150 1.00 97.50 140 ARG A C 1
ATOM 1034 O O . ARG A 1 140 ? 8.305 -0.566 -0.599 1.00 97.50 140 ARG A O 1
ATOM 1041 N N . ASN A 1 141 ? 10.017 0.629 0.253 1.00 98.19 141 ASN A N 1
ATOM 1042 C CA . ASN A 1 141 ? 11.024 -0.417 0.123 1.00 98.19 141 ASN A CA 1
ATOM 1043 C C . ASN A 1 141 ? 10.853 -1.500 1.207 1.00 98.19 141 ASN A C 1
ATOM 1045 O O . ASN A 1 141 ? 11.520 -1.473 2.240 1.00 98.19 141 ASN A O 1
ATOM 1049 N N . GLN A 1 142 ? 9.907 -2.415 0.993 1.00 98.56 142 GLN A N 1
ATOM 1050 C CA . GLN A 1 142 ? 9.621 -3.565 1.853 1.00 98.56 142 GLN A CA 1
ATOM 1051 C C . GLN A 1 142 ? 9.461 -4.820 0.992 1.00 98.56 142 GLN A C 1
ATOM 1053 O O . GLN A 1 142 ? 9.106 -4.741 -0.183 1.00 98.56 142 GLN A O 1
ATOM 1058 N N . ASN A 1 143 ? 9.688 -5.991 1.587 1.00 98.81 143 ASN A N 1
ATOM 1059 C CA . ASN A 1 143 ? 9.274 -7.242 0.960 1.00 98.81 143 ASN A CA 1
ATOM 1060 C C . ASN A 1 143 ? 7.751 -7.328 1.010 1.00 98.81 143 ASN A C 1
ATOM 1062 O O . ASN A 1 143 ? 7.190 -7.259 2.098 1.00 98.81 143 ASN A O 1
ATOM 1066 N N . TYR A 1 144 ? 7.104 -7.524 -0.134 1.00 98.88 144 TYR A N 1
ATOM 1067 C CA . TYR A 1 144 ? 5.659 -7.745 -0.214 1.00 98.88 144 TYR A CA 1
ATOM 1068 C C . TYR A 1 144 ? 5.381 -9.165 -0.692 1.00 98.88 144 TYR A C 1
ATOM 1070 O O . TYR A 1 144 ? 6.230 -9.787 -1.333 1.00 98.88 144 TYR A O 1
ATOM 1078 N N . TYR A 1 145 ? 4.177 -9.678 -0.435 1.00 98.94 145 TYR A N 1
ATOM 1079 C CA . TYR A 1 145 ? 3.735 -10.869 -1.147 1.00 98.94 145 TYR A CA 1
ATOM 1080 C C . TYR A 1 145 ? 3.173 -10.491 -2.519 1.00 98.94 145 TYR A C 1
ATOM 1082 O O . TYR A 1 145 ? 3.881 -10.666 -3.503 1.00 98.94 145 TYR A O 1
ATOM 1090 N N . ASN A 1 146 ? 1.980 -9.893 -2.591 1.00 98.94 146 ASN A N 1
ATOM 1091 C CA . ASN A 1 146 ? 1.447 -9.329 -3.835 1.00 98.94 146 ASN A CA 1
ATOM 1092 C C . ASN A 1 146 ? 1.467 -7.796 -3.815 1.00 98.94 146 ASN A C 1
ATOM 1094 O O . ASN A 1 146 ? 1.213 -7.185 -2.775 1.00 98.94 146 ASN A O 1
ATOM 1098 N N . ILE A 1 147 ? 1.674 -7.177 -4.980 1.00 98.88 147 ILE A N 1
ATOM 1099 C CA . ILE A 1 147 ? 1.488 -5.735 -5.198 1.00 98.88 147 ILE A CA 1
ATOM 1100 C C . ILE A 1 147 ? 0.405 -5.524 -6.256 1.00 98.88 147 ILE A C 1
ATOM 1102 O O . ILE A 1 147 ? 0.460 -6.114 -7.331 1.00 98.88 147 ILE A O 1
ATOM 1106 N N . THR A 1 148 ? -0.548 -4.632 -5.992 1.00 98.81 148 THR A N 1
ATOM 1107 C CA . THR A 1 148 ? -1.522 -4.156 -6.982 1.00 98.81 148 THR A CA 1
ATOM 1108 C C . THR A 1 148 ? -1.436 -2.641 -7.141 1.00 98.81 148 THR A C 1
ATOM 1110 O O . THR A 1 148 ? -1.561 -1.891 -6.173 1.00 98.81 148 THR A O 1
ATOM 1113 N N . LEU A 1 149 ? -1.252 -2.188 -8.381 1.00 98.69 149 LEU A N 1
ATOM 1114 C CA . LEU A 1 149 ? -1.204 -0.780 -8.765 1.00 98.69 149 LEU A CA 1
ATOM 1115 C C . LEU A 1 149 ? -2.486 -0.420 -9.517 1.00 98.69 149 LEU A C 1
ATOM 1117 O O . LEU A 1 149 ? -2.692 -0.852 -10.653 1.00 98.69 149 LEU A O 1
ATOM 1121 N N . ASN A 1 150 ? -3.346 0.369 -8.882 1.00 98.31 150 ASN A N 1
ATOM 1122 C CA . ASN A 1 150 ? -4.590 0.860 -9.461 1.00 98.31 150 ASN A CA 1
ATOM 1123 C C . ASN A 1 150 ? -4.753 2.348 -9.141 1.00 98.31 150 ASN A C 1
ATOM 1125 O O . ASN A 1 150 ? -5.617 2.740 -8.364 1.00 98.31 150 ASN A O 1
ATOM 1129 N N . THR A 1 151 ? -3.881 3.175 -9.714 1.00 98.25 151 THR A N 1
ATOM 1130 C CA . THR A 1 151 ? -3.756 4.605 -9.404 1.00 98.25 151 THR A CA 1
ATOM 1131 C C . THR A 1 151 ? -4.225 5.455 -10.596 1.00 98.25 151 THR A C 1
ATOM 1133 O O . THR A 1 151 ? -3.391 6.077 -11.263 1.00 98.25 151 THR A O 1
ATOM 1136 N N . PRO A 1 152 ? -5.537 5.490 -10.909 1.00 97.94 152 PRO A N 1
ATOM 1137 C CA . PRO A 1 152 ? -6.074 6.133 -12.116 1.00 97.94 152 PRO A CA 1
ATOM 1138 C C . PRO A 1 152 ? -5.889 7.655 -12.136 1.00 97.94 152 PRO A C 1
ATOM 1140 O O . PRO A 1 152 ? -5.938 8.283 -13.191 1.00 97.94 152 PRO A O 1
ATOM 1143 N N . ASN A 1 153 ? -5.646 8.263 -10.974 1.00 97.81 153 ASN A N 1
ATOM 1144 C CA . ASN A 1 153 ? -5.450 9.704 -10.841 1.00 97.81 153 ASN A CA 1
ATOM 1145 C C . ASN A 1 153 ? -3.971 10.116 -10.892 1.00 97.81 153 ASN A C 1
ATOM 1147 O O . ASN A 1 153 ? -3.664 11.290 -10.695 1.00 97.81 153 ASN A O 1
ATOM 1151 N N . MET A 1 154 ? -3.044 9.187 -11.152 1.00 98.25 154 MET A N 1
ATOM 1152 C CA . MET A 1 154 ? -1.618 9.499 -11.154 1.00 98.25 154 MET A CA 1
ATOM 1153 C C . MET A 1 154 ? -1.230 10.357 -12.370 1.00 98.25 154 MET A C 1
ATOM 1155 O O . MET A 1 154 ? -1.432 9.968 -13.523 1.00 98.25 154 MET A O 1
ATOM 1159 N N . VAL A 1 155 ? -0.637 11.529 -12.117 1.00 98.00 155 VAL A N 1
ATOM 1160 C CA . VAL A 1 155 ? -0.336 12.548 -13.146 1.00 98.00 155 VAL A CA 1
ATOM 1161 C C . VAL A 1 155 ? 1.146 12.680 -13.489 1.00 98.00 155 VAL A C 1
ATOM 1163 O O . VAL A 1 155 ? 1.508 13.355 -14.453 1.00 98.00 155 VAL A O 1
ATOM 1166 N N . SER A 1 156 ? 2.036 12.038 -12.733 1.00 96.94 156 SER A N 1
ATOM 1167 C CA . SER A 1 156 ? 3.478 12.059 -13.002 1.00 96.94 156 SER A CA 1
ATOM 1168 C C . SER A 1 156 ? 4.128 10.711 -12.716 1.00 96.94 156 SER A C 1
ATOM 1170 O O . SER A 1 156 ? 3.631 9.930 -11.914 1.00 96.94 156 SER A O 1
ATOM 1172 N N . ASN A 1 157 ? 5.232 10.418 -13.407 1.00 96.12 157 ASN A N 1
ATOM 1173 C CA . ASN A 1 157 ? 5.902 9.119 -13.304 1.00 96.12 157 ASN A CA 1
ATOM 1174 C C . ASN A 1 157 ? 6.424 8.890 -11.889 1.00 96.12 157 ASN A C 1
ATOM 1176 O O . ASN A 1 157 ? 7.137 9.757 -11.377 1.00 96.12 157 ASN A O 1
ATOM 1180 N N . LYS A 1 158 ? 6.148 7.714 -11.328 1.00 96.81 158 LYS A N 1
ATOM 1181 C CA . LYS A 1 158 ? 6.591 7.302 -9.994 1.00 96.81 158 LYS A CA 1
ATOM 1182 C C . LYS A 1 158 ? 7.387 6.011 -10.039 1.00 96.81 158 LYS A C 1
ATOM 1184 O O . LYS A 1 158 ? 7.362 5.279 -11.028 1.00 96.81 158 LYS A O 1
ATOM 1189 N N . ASP A 1 159 ? 8.098 5.753 -8.957 1.00 96.31 159 ASP A N 1
ATOM 1190 C CA . ASP A 1 159 ? 8.770 4.493 -8.692 1.00 96.31 159 ASP A CA 1
ATOM 1191 C C . ASP A 1 159 ? 8.383 3.969 -7.308 1.00 96.31 159 ASP A C 1
ATOM 1193 O O . ASP A 1 159 ? 8.130 4.730 -6.368 1.00 96.31 159 ASP A O 1
ATOM 1197 N N . LEU A 1 160 ? 8.327 2.646 -7.191 1.00 97.44 160 LEU A N 1
ATOM 1198 C CA . LEU A 1 160 ? 8.120 1.964 -5.918 1.00 97.44 160 LEU A CA 1
ATOM 1199 C C . LEU A 1 160 ? 9.383 1.996 -5.042 1.00 97.44 160 LEU A C 1
ATOM 1201 O O . LEU A 1 160 ? 9.307 1.624 -3.879 1.00 97.44 160 LEU A O 1
ATOM 1205 N N . GLY A 1 161 ? 10.520 2.471 -5.561 1.00 96.44 161 GLY A N 1
ATOM 1206 C CA . GLY A 1 161 ? 11.774 2.583 -4.817 1.00 96.44 161 GLY A CA 1
ATOM 1207 C C . GLY A 1 161 ? 12.287 1.250 -4.275 1.00 96.44 161 GLY A C 1
ATOM 1208 O O . GLY A 1 161 ? 12.890 1.239 -3.206 1.00 96.44 161 GLY A O 1
ATOM 1209 N N . LEU A 1 162 ? 11.994 0.137 -4.958 1.00 97.94 162 LEU A N 1
ATOM 1210 C CA . LEU A 1 162 ? 12.374 -1.195 -4.491 1.00 97.94 162 LEU A CA 1
ATOM 1211 C C . LEU A 1 162 ? 13.875 -1.429 -4.677 1.00 97.94 162 LEU A C 1
ATOM 1213 O O . LEU A 1 162 ? 14.403 -1.264 -5.778 1.00 97.94 162 LEU A O 1
ATOM 1217 N N . ASP A 1 163 ? 14.550 -1.846 -3.617 1.00 97.44 163 ASP A N 1
ATOM 1218 C CA . ASP A 1 163 ? 15.972 -2.167 -3.617 1.00 97.44 163 ASP A CA 1
ATOM 1219 C C . ASP A 1 163 ? 16.263 -3.252 -2.578 1.00 97.44 163 ASP A C 1
ATOM 1221 O O . ASP A 1 163 ? 15.856 -3.135 -1.421 1.00 97.44 163 ASP A O 1
ATOM 1225 N N . ASP A 1 164 ? 16.920 -4.320 -3.025 1.00 98.19 164 ASP A N 1
ATOM 1226 C CA . ASP A 1 164 ? 17.106 -5.583 -2.308 1.00 98.19 164 ASP A CA 1
ATOM 1227 C C . ASP A 1 164 ? 15.793 -6.169 -1.751 1.00 98.19 164 ASP A C 1
ATOM 1229 O O . ASP A 1 164 ? 15.737 -6.753 -0.666 1.00 98.19 164 ASP A O 1
ATOM 1233 N N . VAL A 1 165 ? 14.720 -6.047 -2.540 1.00 98.25 165 VAL A N 1
ATOM 1234 C CA . VAL A 1 165 ? 13.373 -6.530 -2.204 1.00 98.25 165 VAL A CA 1
ATOM 1235 C C . VAL A 1 165 ? 12.993 -7.783 -2.987 1.00 98.25 165 VAL A C 1
ATOM 1237 O O . VAL A 1 165 ? 13.280 -7.930 -4.177 1.00 98.25 165 VAL A O 1
ATOM 1240 N N . THR A 1 166 ? 12.270 -8.673 -2.309 1.00 98.75 166 THR A N 1
ATOM 1241 C CA . THR A 1 166 ? 11.548 -9.802 -2.894 1.00 98.75 166 THR A CA 1
ATOM 1242 C C . THR A 1 166 ? 10.044 -9.557 -2.859 1.00 98.75 166 THR A C 1
ATOM 1244 O O . THR A 1 166 ? 9.467 -9.293 -1.804 1.00 98.75 166 THR A O 1
ATOM 1247 N N . ILE A 1 167 ? 9.414 -9.714 -4.018 1.00 98.88 167 ILE A N 1
ATOM 1248 C CA . ILE A 1 167 ? 7.973 -9.860 -4.180 1.00 98.88 167 ILE A CA 1
ATOM 1249 C C . ILE A 1 167 ? 7.675 -11.356 -4.234 1.00 98.88 167 ILE A C 1
ATOM 1251 O O . ILE A 1 167 ? 8.092 -12.050 -5.164 1.00 98.88 167 ILE A O 1
ATOM 1255 N N . GLY A 1 168 ? 7.032 -11.868 -3.186 1.00 98.81 168 GLY A N 1
ATOM 1256 C CA . GLY A 1 168 ? 6.804 -13.304 -3.002 1.00 98.81 168 GLY A CA 1
ATOM 1257 C C . GLY A 1 168 ? 5.741 -13.906 -3.927 1.00 98.81 168 GLY A C 1
ATOM 1258 O O . GLY A 1 168 ? 5.742 -15.118 -4.136 1.00 98.81 168 GLY A O 1
ATOM 1259 N N . GLY A 1 169 ? 4.856 -13.073 -4.464 1.00 98.75 169 GLY A N 1
ATOM 1260 C CA . GLY A 1 169 ? 3.804 -13.413 -5.413 1.00 98.75 169 GLY A CA 1
ATOM 1261 C C . GLY A 1 169 ? 3.822 -12.460 -6.605 1.00 98.75 169 GLY A C 1
ATOM 1262 O O . GLY A 1 169 ? 4.886 -12.194 -7.171 1.00 98.75 169 GLY A O 1
ATOM 1263 N N . ASP A 1 170 ? 2.647 -11.962 -6.980 1.00 98.81 170 ASP A N 1
ATOM 1264 C CA . ASP A 1 170 ? 2.442 -11.263 -8.248 1.00 98.81 170 ASP A CA 1
ATOM 1265 C C . ASP A 1 170 ? 2.539 -9.738 -8.105 1.00 98.81 170 ASP A C 1
ATOM 1267 O O . ASP A 1 170 ? 2.183 -9.149 -7.077 1.00 98.81 170 ASP A O 1
ATOM 1271 N N . ILE A 1 171 ? 2.946 -9.078 -9.190 1.00 98.75 171 ILE A N 1
ATOM 1272 C CA . ILE A 1 171 ? 2.722 -7.643 -9.388 1.00 98.75 171 ILE A CA 1
ATOM 1273 C C . ILE A 1 171 ? 1.633 -7.473 -10.439 1.00 98.75 171 ILE A C 1
ATOM 1275 O O . ILE A 1 171 ? 1.815 -7.858 -11.593 1.00 98.75 171 ILE A O 1
ATOM 1279 N N . ARG A 1 172 ? 0.525 -6.831 -10.069 1.00 98.62 172 ARG A N 1
ATOM 1280 C CA . ARG A 1 172 ? -0.588 -6.525 -10.970 1.00 98.62 172 ARG A CA 1
ATOM 1281 C C . ARG A 1 172 ? -0.718 -5.023 -11.199 1.00 98.62 172 ARG A C 1
ATOM 1283 O O . ARG A 1 172 ? -0.768 -4.243 -10.253 1.00 98.62 172 ARG A O 1
ATOM 1290 N N . VAL A 1 173 ? -0.826 -4.615 -12.458 1.00 98.69 173 VAL A N 1
ATOM 1291 C CA . VAL A 1 173 ? -0.996 -3.221 -12.880 1.00 98.69 173 VAL A CA 1
ATOM 1292 C C . VAL A 1 173 ? -2.319 -3.080 -13.614 1.00 98.69 173 VAL A C 1
ATOM 1294 O O . VAL A 1 173 ? -2.486 -3.591 -14.721 1.00 98.69 173 VAL A O 1
ATOM 1297 N N . MET A 1 174 ? -3.253 -2.384 -12.974 1.00 98.38 174 MET A N 1
ATOM 1298 C CA . MET A 1 174 ? -4.616 -2.188 -13.462 1.00 98.38 174 MET A CA 1
ATOM 1299 C C . MET A 1 174 ? -4.792 -0.813 -14.099 1.00 98.38 174 MET A C 1
ATOM 1301 O O . MET A 1 174 ? -5.381 -0.716 -15.166 1.00 98.38 174 MET A O 1
ATOM 1305 N N . ASP A 1 175 ? -4.268 0.239 -13.467 1.00 98.19 175 ASP A N 1
ATOM 1306 C CA . ASP A 1 175 ? -4.328 1.611 -13.973 1.00 98.19 175 ASP A CA 1
ATOM 1307 C C . ASP A 1 175 ? -3.175 2.439 -13.383 1.00 98.19 175 ASP A C 1
ATOM 1309 O O . ASP A 1 175 ? -2.799 2.280 -12.219 1.00 98.19 175 ASP A O 1
ATOM 1313 N N . THR A 1 176 ? -2.599 3.326 -14.190 1.00 98.19 176 THR A N 1
ATOM 1314 C CA . THR A 1 176 ? -1.499 4.224 -13.806 1.00 98.19 176 THR A CA 1
ATOM 1315 C C . THR A 1 176 ? -1.797 5.687 -14.140 1.00 98.19 176 THR A C 1
ATOM 1317 O O . THR A 1 176 ? -0.876 6.507 -14.222 1.00 98.19 176 THR A O 1
ATOM 1320 N N . GLY A 1 177 ? -3.069 6.009 -14.381 1.00 97.56 177 GLY A N 1
ATOM 1321 C CA . GLY A 1 177 ? -3.534 7.314 -14.818 1.00 97.56 177 GLY A CA 1
ATOM 1322 C C . GLY A 1 177 ? -2.889 7.738 -16.131 1.00 97.56 177 GLY A C 1
ATOM 1323 O O . GLY A 1 177 ? -2.735 6.952 -17.067 1.00 97.56 177 GLY A O 1
ATOM 1324 N N . SER A 1 178 ? -2.461 8.997 -16.205 1.00 97.06 178 SER A N 1
ATOM 1325 C CA . SER A 1 178 ? -1.735 9.522 -17.369 1.00 97.06 178 SER A CA 1
ATOM 1326 C C . SER A 1 178 ? -0.221 9.293 -17.292 1.00 97.06 178 SER A C 1
ATOM 1328 O O . SER A 1 178 ? 0.532 9.841 -18.102 1.00 97.06 178 SER A O 1
ATOM 1330 N N . ALA A 1 179 ? 0.242 8.549 -16.290 1.00 96.69 179 ALA A N 1
ATOM 1331 C CA . ALA A 1 179 ? 1.646 8.382 -15.960 1.00 96.69 179 ALA A CA 1
ATOM 1332 C C . ALA A 1 179 ? 2.060 6.904 -15.989 1.00 96.69 179 ALA A C 1
ATOM 1334 O O . ALA A 1 179 ? 1.417 6.067 -16.621 1.00 96.69 179 ALA A O 1
ATOM 1335 N N . ARG A 1 180 ? 3.198 6.593 -15.365 1.00 95.94 180 ARG A N 1
ATOM 1336 C CA . ARG A 1 180 ? 3.759 5.244 -15.309 1.00 95.94 180 ARG A CA 1
ATOM 1337 C C . ARG A 1 180 ? 4.342 4.938 -13.942 1.00 95.94 180 ARG A C 1
ATOM 1339 O O . ARG A 1 180 ? 4.887 5.838 -13.295 1.00 95.94 180 ARG A O 1
ATOM 1346 N N . TRP A 1 181 ? 4.281 3.670 -13.572 1.00 97.69 181 TRP A N 1
ATOM 1347 C CA . TRP A 1 181 ? 5.001 3.129 -12.429 1.00 97.69 181 TRP A CA 1
ATOM 1348 C C . TRP A 1 181 ? 6.313 2.492 -12.860 1.00 97.69 181 TRP A C 1
ATOM 1350 O O . TRP A 1 181 ? 6.425 1.930 -13.950 1.00 97.69 181 TRP A O 1
ATOM 1360 N N . ARG A 1 182 ? 7.300 2.568 -11.973 1.00 96.94 182 ARG A N 1
ATOM 1361 C CA . ARG A 1 182 ? 8.578 1.872 -12.086 1.00 96.94 182 ARG A CA 1
ATOM 1362 C C . ARG A 1 182 ? 8.787 0.990 -10.870 1.00 96.94 182 ARG A C 1
ATOM 1364 O O . ARG A 1 182 ? 8.395 1.390 -9.775 1.00 96.94 182 ARG A O 1
ATOM 1371 N N . LEU A 1 183 ? 9.446 -0.153 -11.034 1.00 97.00 183 LEU A N 1
ATOM 1372 C CA . LEU A 1 183 ? 9.888 -0.941 -9.879 1.00 97.00 183 LEU A CA 1
ATOM 1373 C C . LEU A 1 183 ? 10.820 -0.111 -8.993 1.00 97.00 183 LEU A C 1
ATOM 1375 O O . LEU A 1 183 ? 10.664 -0.087 -7.777 1.00 97.00 183 LEU A O 1
ATOM 1379 N N . THR A 1 184 ? 11.773 0.594 -9.601 1.00 95.44 184 THR A N 1
ATOM 1380 C CA . THR A 1 184 ? 12.822 1.268 -8.837 1.00 95.44 184 THR A CA 1
ATOM 1381 C C . THR A 1 184 ? 13.496 2.413 -9.599 1.00 95.44 184 THR A C 1
ATOM 1383 O O . THR A 1 184 ? 13.273 2.638 -10.796 1.00 95.44 184 THR A O 1
ATOM 1386 N N . SER A 1 185 ? 14.320 3.160 -8.869 1.00 92.44 185 SER A N 1
ATOM 1387 C CA . SER A 1 185 ? 15.289 4.142 -9.341 1.00 92.44 185 SER A CA 1
ATOM 1388 C C . SER A 1 185 ? 16.413 4.245 -8.305 1.00 92.44 185 SER A C 1
ATOM 1390 O O . SER A 1 185 ? 16.160 4.121 -7.113 1.00 92.44 185 SER A O 1
ATOM 1392 N N . THR A 1 186 ? 17.641 4.524 -8.738 1.00 91.94 186 THR A N 1
ATOM 1393 C CA . THR A 1 186 ? 18.814 4.633 -7.851 1.00 91.94 186 THR A CA 1
ATOM 1394 C C . THR A 1 186 ? 19.655 5.866 -8.161 1.00 91.94 186 THR A C 1
ATOM 1396 O O . THR A 1 186 ? 19.461 6.517 -9.198 1.00 91.94 186 THR A O 1
ATOM 1399 N N . SER A 1 187 ? 20.577 6.216 -7.259 1.00 92.69 187 SER A N 1
ATOM 1400 C CA . SER A 1 187 ? 21.550 7.292 -7.480 1.00 92.69 187 SER A CA 1
ATOM 1401 C C . SER A 1 187 ? 22.682 6.836 -8.407 1.00 92.69 187 SER A C 1
ATOM 1403 O O . SER A 1 187 ? 22.835 5.657 -8.706 1.00 92.69 187 SER A O 1
ATOM 1405 N N . SER A 1 188 ? 23.470 7.784 -8.921 1.00 91.69 188 SER A N 1
ATOM 1406 C CA . SER A 1 188 ? 24.558 7.470 -9.856 1.00 91.69 188 SER A CA 1
ATOM 1407 C C . SER A 1 188 ? 25.607 6.552 -9.225 1.00 91.69 188 SER A C 1
ATOM 1409 O O . SER A 1 188 ? 26.106 6.851 -8.144 1.00 91.69 188 SER A O 1
ATOM 1411 N N . GLY A 1 189 ? 25.973 5.480 -9.932 1.00 91.31 189 GLY A N 1
ATOM 1412 C CA . GLY A 1 189 ? 26.940 4.484 -9.458 1.00 91.31 189 GLY A CA 1
ATOM 1413 C C . GLY A 1 189 ? 26.339 3.348 -8.626 1.00 91.31 189 GLY A C 1
ATOM 1414 O O . GLY A 1 189 ? 27.065 2.410 -8.300 1.00 91.31 189 GLY A O 1
ATOM 1415 N N . ASP A 1 190 ? 25.043 3.405 -8.315 1.00 94.38 190 ASP A N 1
ATOM 1416 C CA . ASP A 1 190 ? 24.383 2.407 -7.476 1.00 94.38 190 ASP A CA 1
ATOM 1417 C C . ASP A 1 190 ? 23.731 1.286 -8.293 1.00 94.38 190 ASP A C 1
ATOM 1419 O O . ASP A 1 190 ? 23.414 1.420 -9.483 1.00 94.38 190 ASP A O 1
ATOM 1423 N N . THR A 1 191 ? 23.489 0.167 -7.615 1.00 94.19 191 THR A N 1
ATOM 1424 C CA . THR A 1 191 ? 22.730 -0.973 -8.135 1.00 94.19 191 THR A CA 1
ATOM 1425 C C . THR A 1 191 ? 21.447 -1.126 -7.335 1.00 94.19 191 THR A C 1
ATOM 1427 O O . THR A 1 191 ? 21.520 -1.046 -6.118 1.00 94.19 191 THR A O 1
ATOM 1430 N N . ALA A 1 192 ? 20.319 -1.380 -8.004 1.00 96.06 192 ALA A N 1
ATOM 1431 C CA . ALA A 1 192 ? 19.124 -1.902 -7.343 1.00 96.06 192 ALA A CA 1
ATOM 1432 C C . ALA A 1 192 ? 18.790 -3.307 -7.826 1.00 96.06 192 ALA A C 1
ATOM 1434 O O . ALA A 1 192 ? 18.828 -3.586 -9.032 1.00 96.06 192 ALA A O 1
ATOM 1435 N N . THR A 1 193 ? 18.406 -4.162 -6.879 1.00 97.69 193 THR A N 1
ATOM 1436 C CA . THR A 1 193 ? 17.985 -5.540 -7.150 1.00 97.69 193 THR A CA 1
ATOM 1437 C C . THR A 1 193 ? 16.541 -5.763 -6.718 1.00 97.69 193 THR A C 1
ATOM 1439 O O . THR A 1 193 ? 16.168 -5.477 -5.585 1.00 97.69 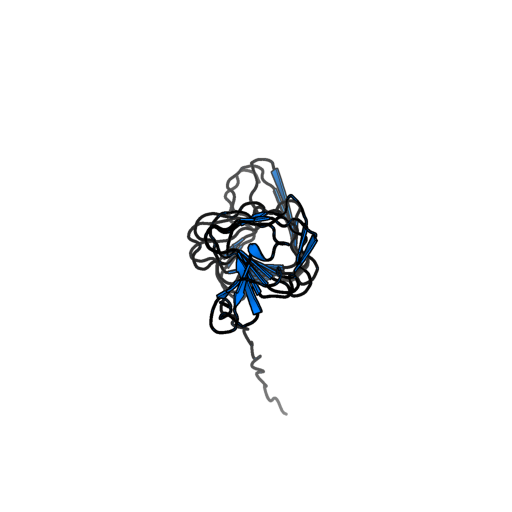193 THR A O 1
ATOM 1442 N N . VAL A 1 194 ? 15.720 -6.318 -7.610 1.00 98.50 194 VAL A N 1
ATOM 1443 C CA . VAL A 1 194 ? 14.338 -6.714 -7.312 1.00 98.50 194 VAL A CA 1
ATOM 1444 C C . VAL A 1 194 ? 14.130 -8.161 -7.739 1.00 98.50 194 VAL A C 1
ATOM 1446 O O . VAL A 1 194 ? 14.429 -8.534 -8.873 1.00 98.50 194 VAL A O 1
ATOM 1449 N N . THR A 1 195 ? 13.599 -8.986 -6.843 1.00 98.75 195 THR A N 1
ATOM 1450 C CA . THR A 1 195 ? 13.209 -10.369 -7.144 1.00 98.75 195 THR A CA 1
ATOM 1451 C C . THR A 1 195 ? 11.693 -10.486 -7.164 1.00 98.75 195 THR A C 1
ATOM 1453 O O . THR A 1 195 ? 11.038 -10.043 -6.230 1.00 98.75 195 THR A O 1
ATOM 1456 N N . ILE A 1 196 ? 11.132 -11.086 -8.211 1.00 98.75 196 ILE A N 1
ATOM 1457 C CA . ILE A 1 196 ? 9.694 -11.305 -8.379 1.00 98.75 196 ILE A CA 1
ATOM 1458 C C . ILE A 1 196 ? 9.481 -12.803 -8.569 1.00 98.75 196 ILE A C 1
ATOM 1460 O O . ILE A 1 196 ? 9.898 -13.380 -9.576 1.00 98.75 196 ILE A O 1
ATOM 1464 N N . MET A 1 197 ? 8.880 -13.434 -7.563 1.00 98.81 197 MET A N 1
ATOM 1465 C CA . MET A 1 197 ? 8.676 -14.880 -7.532 1.00 98.81 197 MET A CA 1
ATOM 1466 C C . MET A 1 197 ? 7.461 -15.316 -8.356 1.00 98.81 197 MET A C 1
ATOM 1468 O O . MET A 1 197 ? 7.492 -16.405 -8.926 1.00 98.81 197 MET A O 1
ATOM 1472 N N . GLY A 1 198 ? 6.416 -14.486 -8.405 1.00 98.56 198 GLY A N 1
ATOM 1473 C CA . GLY A 1 198 ? 5.212 -14.712 -9.199 1.00 98.56 198 GLY A CA 1
ATOM 1474 C C . GLY A 1 198 ? 5.223 -13.978 -10.537 1.00 98.56 198 GLY A C 1
ATOM 1475 O O . GLY A 1 198 ? 6.277 -13.640 -11.088 1.00 98.56 198 GLY A O 1
ATOM 1476 N N . ASP A 1 199 ? 4.029 -13.740 -11.060 1.00 98.62 199 ASP A N 1
ATOM 1477 C CA . ASP A 1 199 ? 3.803 -13.154 -12.371 1.00 98.62 199 ASP A CA 1
ATOM 1478 C C . ASP A 1 199 ? 3.821 -11.621 -12.320 1.00 98.62 199 ASP A C 1
ATOM 1480 O O . ASP A 1 199 ? 3.456 -10.975 -11.334 1.00 98.62 199 ASP A O 1
ATOM 1484 N N . MET A 1 200 ? 4.209 -11.014 -13.438 1.00 98.44 200 MET A N 1
ATOM 1485 C CA . MET A 1 200 ? 3.993 -9.597 -13.697 1.00 98.44 200 MET A CA 1
ATOM 1486 C C . MET A 1 200 ? 2.829 -9.444 -14.674 1.00 98.44 200 MET A C 1
ATOM 1488 O O . MET A 1 200 ? 2.935 -9.812 -15.842 1.00 98.44 200 MET A O 1
ATOM 1492 N N . ILE A 1 201 ? 1.723 -8.871 -14.209 1.00 98.44 201 ILE A N 1
ATOM 1493 C CA . ILE A 1 201 ? 0.459 -8.789 -14.941 1.00 98.44 201 ILE A CA 1
ATOM 1494 C C . ILE A 1 201 ? 0.144 -7.320 -15.229 1.00 98.44 201 ILE A C 1
ATOM 1496 O O . ILE A 1 201 ? -0.135 -6.552 -14.313 1.00 98.44 201 ILE A O 1
ATOM 1500 N N . VAL A 1 202 ? 0.157 -6.919 -16.501 1.00 98.56 202 VAL A N 1
ATOM 1501 C CA . VAL A 1 202 ? -0.183 -5.556 -16.942 1.00 98.56 202 VAL A CA 1
ATOM 1502 C C . VAL A 1 202 ? -1.471 -5.595 -17.762 1.00 98.56 202 VAL A C 1
ATOM 1504 O O . VAL A 1 202 ? -1.519 -6.163 -18.856 1.00 98.56 202 VAL A O 1
ATOM 1507 N N . GLU A 1 203 ? -2.532 -5.009 -17.213 1.00 98.25 203 GLU A N 1
ATOM 1508 C CA . GLU A 1 203 ? -3.881 -5.004 -17.797 1.00 98.25 203 GLU A CA 1
ATOM 1509 C C . GLU A 1 203 ? -4.223 -3.654 -18.439 1.00 98.25 203 GLU A C 1
ATOM 1511 O O . GLU A 1 203 ? -4.896 -3.611 -19.468 1.00 98.25 203 GLU A O 1
ATOM 1516 N N . ALA A 1 204 ? -3.720 -2.550 -17.881 1.00 97.38 204 ALA A N 1
ATOM 1517 C CA . ALA A 1 204 ? -3.720 -1.232 -18.512 1.00 97.38 204 ALA A CA 1
ATOM 1518 C C . ALA A 1 204 ? -2.579 -0.355 -17.957 1.00 97.38 204 ALA A C 1
ATOM 1520 O O . ALA A 1 204 ? -1.710 -0.825 -17.222 1.00 97.38 204 ALA A O 1
ATOM 1521 N N . GLY A 1 205 ? -2.554 0.925 -18.340 1.00 96.19 205 GLY A N 1
ATOM 1522 C CA . GLY A 1 205 ? -1.535 1.873 -17.886 1.00 96.19 205 GLY A CA 1
ATOM 1523 C C . GLY A 1 205 ? -0.134 1.588 -18.440 1.00 96.19 205 GLY A C 1
ATOM 1524 O O . GLY A 1 205 ? 0.025 1.026 -19.525 1.00 96.19 205 GLY A O 1
ATOM 1525 N N . SER A 1 206 ? 0.898 2.026 -17.720 1.00 97.06 206 SER A N 1
ATOM 1526 C CA . SER A 1 206 ? 2.303 1.862 -18.099 1.00 97.06 206 SER A CA 1
ATOM 1527 C C . SER A 1 206 ? 3.150 1.433 -16.902 1.00 97.06 206 SER A C 1
ATOM 1529 O O . SER A 1 206 ? 3.187 2.123 -15.881 1.00 97.06 206 SER A O 1
ATOM 1531 N N . PHE A 1 207 ? 3.898 0.343 -17.062 1.00 97.75 207 PHE A N 1
ATOM 1532 C CA . PHE A 1 207 ? 4.782 -0.211 -16.040 1.00 97.75 207 PHE A CA 1
ATOM 1533 C C . PHE A 1 207 ? 6.183 -0.480 -16.580 1.00 97.75 207 PHE A C 1
ATOM 1535 O O . PHE A 1 207 ? 6.349 -0.925 -17.717 1.00 97.75 207 PHE A O 1
ATOM 1542 N N . GLU A 1 208 ? 7.209 -0.184 -15.788 1.00 95.81 208 GLU A N 1
ATOM 1543 C CA . GLU A 1 208 ? 8.600 -0.285 -16.223 1.00 95.81 208 GLU A CA 1
ATOM 1544 C C . GLU A 1 208 ? 9.495 -0.807 -15.096 1.00 95.81 208 GLU A C 1
ATOM 1546 O O . GLU A 1 208 ? 9.176 -0.642 -13.922 1.00 95.81 208 GLU A O 1
ATOM 1551 N N . THR A 1 209 ? 10.652 -1.399 -15.402 1.00 93.94 209 THR A N 1
ATOM 1552 C CA . THR A 1 209 ? 11.585 -1.738 -14.307 1.00 93.94 209 THR A CA 1
ATOM 1553 C C . THR A 1 209 ? 12.252 -0.481 -13.744 1.00 93.94 209 THR A C 1
ATOM 1555 O O . THR A 1 209 ? 12.374 -0.319 -12.533 1.00 93.94 209 THR A O 1
ATOM 1558 N N . GLN A 1 210 ? 12.613 0.456 -14.623 1.00 91.94 210 GLN A N 1
ATOM 1559 C CA . GLN A 1 210 ? 13.329 1.684 -14.288 1.00 91.94 210 GLN A CA 1
ATOM 1560 C C . GLN A 1 210 ? 13.172 2.741 -15.389 1.00 91.94 210 GLN A C 1
ATOM 1562 O O . GLN A 1 210 ? 12.837 2.435 -16.538 1.00 91.94 210 GLN A O 1
ATOM 1567 N N . GLY A 1 211 ? 13.480 3.996 -15.052 1.00 85.12 211 GLY A N 1
ATOM 1568 C CA . GLY A 1 211 ? 13.525 5.086 -16.030 1.00 85.12 211 GLY A CA 1
ATOM 1569 C C . GLY A 1 211 ? 14.384 6.275 -15.614 1.00 85.12 211 GLY A C 1
ATOM 1570 O O . GLY A 1 211 ? 14.009 7.413 -15.898 1.00 85.12 211 GLY A O 1
ATOM 1571 N N . THR A 1 212 ? 15.496 6.026 -14.916 1.00 86.62 212 THR A N 1
ATOM 1572 C CA . THR A 1 212 ? 16.416 7.083 -14.462 1.00 86.62 212 THR A CA 1
ATOM 1573 C C . THR A 1 212 ? 17.347 7.567 -15.581 1.00 86.62 212 THR A C 1
ATOM 1575 O O . THR A 1 212 ? 17.656 6.833 -16.521 1.00 86.62 212 THR A O 1
ATOM 1578 N N . GLY A 1 213 ? 17.792 8.822 -15.478 1.00 86.25 213 GLY 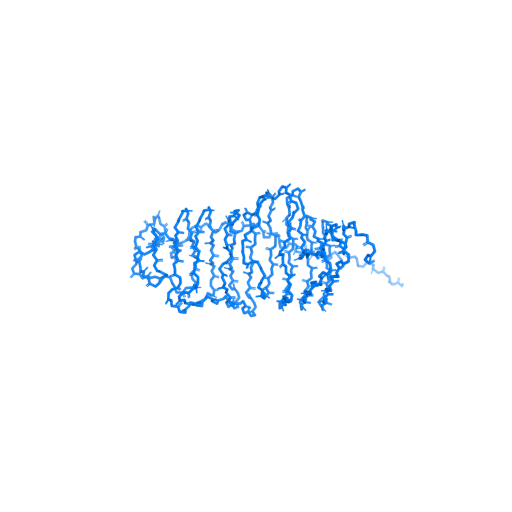A N 1
ATOM 1579 C CA . GLY A 1 213 ? 18.872 9.395 -16.293 1.00 86.25 213 GLY A CA 1
ATOM 1580 C C . GLY A 1 213 ? 20.227 9.423 -15.579 1.00 86.25 213 GLY A C 1
ATOM 1581 O O . GLY A 1 213 ? 21.196 9.940 -16.132 1.00 86.25 213 GLY A O 1
ATOM 1582 N N . ASN A 1 214 ? 20.299 8.907 -14.349 1.00 88.69 214 ASN A N 1
ATOM 1583 C CA . ASN A 1 214 ? 21.537 8.853 -13.579 1.00 88.69 214 ASN A CA 1
ATOM 1584 C C . ASN A 1 214 ? 22.569 7.960 -14.286 1.00 88.69 214 ASN A C 1
ATOM 1586 O O . ASN A 1 214 ? 22.233 6.917 -14.843 1.00 88.69 214 ASN A O 1
ATOM 1590 N N . ALA A 1 215 ? 23.830 8.392 -14.294 1.00 87.25 215 ALA A N 1
ATOM 1591 C CA . ALA A 1 215 ? 24.907 7.650 -14.941 1.00 87.25 215 ALA A CA 1
ATOM 1592 C C . ALA A 1 215 ? 25.330 6.439 -14.099 1.00 87.25 215 ALA A C 1
ATOM 1594 O O . ALA A 1 215 ? 25.259 6.488 -12.868 1.00 87.25 215 ALA A O 1
ATOM 1595 N N . LEU A 1 216 ? 25.853 5.403 -14.761 1.00 88.00 216 LEU A N 1
ATOM 1596 C CA . LEU A 1 216 ? 26.460 4.230 -14.118 1.00 88.00 216 LEU A CA 1
ATOM 1597 C C . LEU A 1 216 ? 25.525 3.490 -13.140 1.00 88.00 216 LEU A C 1
ATOM 1599 O O . LEU A 1 216 ? 25.988 2.934 -12.150 1.00 88.00 216 LEU A O 1
ATOM 1603 N N . THR A 1 217 ? 24.214 3.513 -13.383 1.00 91.00 217 THR A N 1
ATOM 1604 C CA . THR A 1 217 ? 23.246 2.764 -12.569 1.00 91.00 217 THR A CA 1
ATOM 1605 C C . THR A 1 217 ? 23.061 1.353 -13.101 1.00 91.00 217 THR A C 1
ATOM 1607 O O . THR A 1 217 ? 22.924 1.174 -14.309 1.00 91.00 217 THR A O 1
ATOM 1610 N N . THR A 1 218 ? 22.975 0.362 -12.216 1.00 91.81 218 THR A N 1
ATOM 1611 C CA . THR A 1 218 ? 22.635 -1.019 -12.591 1.00 91.81 218 THR A CA 1
ATOM 1612 C C . THR A 1 218 ? 21.283 -1.407 -12.002 1.00 91.81 218 THR A C 1
ATOM 1614 O O . THR A 1 218 ? 20.992 -1.122 -10.846 1.00 91.81 218 THR A O 1
ATOM 1617 N N . PHE A 1 219 ? 20.447 -2.074 -12.793 1.00 93.69 219 PHE A N 1
ATOM 1618 C CA . PHE A 1 219 ? 19.159 -2.596 -12.339 1.00 93.69 219 PHE A CA 1
ATOM 1619 C C . PHE A 1 219 ? 19.097 -4.086 -12.634 1.00 93.69 219 PHE A C 1
ATOM 1621 O O . PHE A 1 219 ? 19.232 -4.492 -13.790 1.00 93.69 219 PHE A O 1
ATOM 1628 N N . ILE A 1 220 ? 18.898 -4.892 -11.597 1.00 95.81 220 ILE A N 1
ATOM 1629 C CA . ILE A 1 220 ? 18.814 -6.347 -11.698 1.00 95.81 220 ILE A CA 1
ATOM 1630 C C . ILE A 1 220 ? 17.399 -6.758 -11.304 1.00 95.81 220 ILE A C 1
ATOM 1632 O O . ILE A 1 220 ? 16.988 -6.572 -10.163 1.00 95.81 220 ILE A O 1
ATOM 1636 N N . VAL A 1 221 ? 16.646 -7.318 -12.252 1.00 97.25 221 VAL A N 1
ATOM 1637 C CA . VAL A 1 221 ? 15.310 -7.866 -11.989 1.00 97.25 221 VAL A CA 1
ATOM 1638 C C . VAL A 1 221 ? 15.332 -9.370 -12.220 1.00 97.25 221 VAL A C 1
ATOM 1640 O O . VAL A 1 221 ? 15.516 -9.827 -13.349 1.00 97.25 221 VAL A O 1
ATOM 1643 N N . HIS A 1 222 ? 15.140 -10.138 -11.152 1.00 98.12 222 HIS A N 1
ATOM 1644 C CA . HIS A 1 222 ? 14.975 -11.586 -11.219 1.00 98.12 222 HIS A CA 1
ATOM 1645 C C . HIS A 1 222 ? 13.487 -11.923 -11.323 1.00 98.12 222 HIS A C 1
ATOM 1647 O O . HIS A 1 222 ? 12.790 -11.944 -10.314 1.00 98.12 222 HIS A O 1
ATOM 1653 N N . GLN A 1 223 ? 13.009 -12.178 -12.540 1.00 97.88 223 GLN A N 1
ATOM 1654 C CA . GLN A 1 223 ? 11.627 -12.573 -12.817 1.00 97.88 223 GLN A CA 1
ATOM 1655 C C . GLN A 1 223 ? 11.529 -14.104 -12.911 1.00 97.88 223 GLN A C 1
ATOM 1657 O O . GLN A 1 223 ? 12.160 -14.696 -13.789 1.00 97.88 223 GLN A O 1
ATOM 1662 N N . TYR A 1 224 ? 10.759 -14.731 -12.017 1.00 98.44 224 TYR A N 1
ATOM 1663 C CA . TYR A 1 224 ? 10.570 -16.189 -11.980 1.00 98.44 224 TYR A CA 1
ATOM 1664 C C . TYR A 1 224 ? 9.228 -16.656 -12.556 1.00 98.44 224 TYR A C 1
ATOM 1666 O O . TYR A 1 224 ? 9.178 -17.759 -13.100 1.00 98.44 224 TYR A O 1
ATOM 1674 N N . GLY A 1 225 ? 8.171 -15.844 -12.450 1.00 98.12 225 GLY A N 1
ATOM 1675 C CA . GLY A 1 225 ? 6.892 -16.091 -13.121 1.00 98.12 225 GLY A CA 1
ATOM 1676 C C . GLY A 1 225 ? 6.825 -15.487 -14.523 1.00 98.12 225 GLY A C 1
ATOM 1677 O O . GLY A 1 225 ? 7.801 -14.928 -15.035 1.00 98.12 225 GLY A O 1
ATOM 1678 N N . ASP A 1 226 ? 5.648 -15.548 -15.129 1.00 98.44 226 ASP A N 1
ATOM 1679 C CA . ASP A 1 226 ? 5.399 -15.029 -16.468 1.00 98.44 226 ASP A CA 1
ATOM 1680 C C . ASP A 1 226 ? 5.223 -13.502 -16.465 1.00 98.44 226 ASP A C 1
ATOM 1682 O O . ASP A 1 226 ? 4.761 -12.890 -15.503 1.00 98.44 226 ASP A O 1
ATOM 1686 N N . ILE A 1 227 ? 5.567 -12.866 -17.586 1.00 98.12 227 ILE A N 1
ATOM 1687 C CA . ILE A 1 227 ? 5.200 -11.471 -17.856 1.00 98.12 227 ILE A CA 1
ATOM 1688 C C . ILE A 1 227 ? 4.010 -11.489 -18.813 1.00 98.12 227 ILE A C 1
ATOM 1690 O O . ILE A 1 227 ? 4.158 -11.819 -19.992 1.00 98.12 227 ILE A O 1
ATOM 1694 N N . ASN A 1 228 ? 2.835 -11.113 -18.316 1.00 98.00 228 ASN A N 1
ATOM 1695 C CA . ASN A 1 228 ? 1.591 -11.098 -19.070 1.00 98.00 228 ASN A CA 1
ATOM 1696 C C . ASN A 1 228 ? 1.099 -9.664 -19.293 1.00 98.00 228 ASN A C 1
ATOM 1698 O O . ASN A 1 228 ? 0.645 -8.993 -18.369 1.00 98.00 228 ASN A O 1
ATOM 1702 N N . VAL A 1 229 ? 1.158 -9.200 -20.541 1.00 97.94 229 VAL A N 1
ATOM 1703 C CA . VAL A 1 229 ? 0.688 -7.867 -20.941 1.00 97.94 229 VAL A CA 1
ATOM 1704 C C . VAL A 1 229 ? -0.560 -8.037 -21.794 1.00 97.94 229 VAL A C 1
ATOM 1706 O O . VAL A 1 229 ? -0.482 -8.378 -22.974 1.00 97.94 229 VAL A O 1
ATOM 1709 N N . THR A 1 230 ? -1.719 -7.814 -21.183 1.00 97.31 230 THR A N 1
ATOM 1710 C CA . THR A 1 230 ? -3.032 -7.932 -21.842 1.00 97.31 230 THR A CA 1
ATOM 1711 C C . THR A 1 230 ? -3.608 -6.578 -22.252 1.00 97.31 230 THR A C 1
ATOM 1713 O O . THR A 1 230 ? -4.469 -6.512 -23.130 1.00 97.31 230 THR A O 1
ATOM 1716 N N . GLY A 1 231 ? -3.067 -5.494 -21.694 1.00 94.62 231 GLY A N 1
ATOM 1717 C CA . GLY A 1 231 ? -3.289 -4.120 -22.123 1.00 94.62 231 GLY A CA 1
ATOM 1718 C C . GLY A 1 231 ? -2.194 -3.196 -21.588 1.00 94.62 231 GLY A C 1
ATOM 1719 O O . GLY A 1 231 ? -1.258 -3.640 -20.927 1.00 94.62 231 GLY A O 1
ATOM 1720 N N . GLY A 1 232 ? -2.273 -1.905 -21.915 1.00 95.62 232 GLY A N 1
ATOM 1721 C CA . GLY A 1 232 ? -1.260 -0.931 -21.498 1.00 95.62 232 GLY A CA 1
ATOM 1722 C C . GLY A 1 232 ? 0.116 -1.139 -22.148 1.00 95.62 232 GLY A C 1
ATOM 1723 O O . GLY A 1 232 ? 0.221 -1.564 -23.300 1.00 95.62 232 GLY A O 1
ATOM 1724 N N . VAL A 1 233 ? 1.175 -0.781 -21.416 1.00 96.31 233 VAL A N 1
ATOM 1725 C CA . VAL A 1 233 ? 2.579 -0.894 -21.837 1.00 96.31 233 VAL A CA 1
ATOM 1726 C C . VAL A 1 233 ? 3.426 -1.461 -20.702 1.00 96.31 233 VAL A C 1
ATOM 1728 O O . VAL A 1 233 ? 3.445 -0.908 -19.605 1.00 96.31 233 VAL A O 1
ATOM 1731 N N . PHE A 1 234 ? 4.213 -2.492 -21.003 1.00 97.06 234 PHE A N 1
ATOM 1732 C CA . PHE A 1 234 ? 5.368 -2.874 -20.195 1.00 97.06 234 PHE A CA 1
ATOM 1733 C C . PHE A 1 234 ? 6.662 -2.503 -20.924 1.00 97.06 234 PHE A C 1
ATOM 1735 O O . PHE A 1 234 ? 6.795 -2.756 -22.124 1.00 97.06 234 PHE A O 1
ATOM 1742 N N . ALA A 1 235 ? 7.628 -1.925 -20.214 1.00 95.25 235 ALA A N 1
ATOM 1743 C CA . ALA A 1 235 ? 8.960 -1.677 -20.753 1.00 95.25 235 ALA A CA 1
ATOM 1744 C C . ALA A 1 235 ? 10.049 -2.093 -19.765 1.00 95.25 235 ALA A C 1
ATOM 1746 O O . ALA A 1 235 ? 10.012 -1.752 -18.589 1.00 95.25 235 ALA A O 1
ATOM 1747 N N . ILE A 1 236 ? 11.090 -2.763 -20.257 1.00 91.31 236 ILE A N 1
ATOM 1748 C CA . ILE A 1 236 ? 12.233 -3.108 -19.405 1.00 91.31 236 ILE A CA 1
ATOM 1749 C C . ILE A 1 236 ? 12.951 -1.828 -18.974 1.00 91.31 236 ILE A C 1
ATOM 1751 O O . ILE A 1 236 ? 13.165 -1.617 -17.791 1.00 91.31 236 ILE A O 1
ATOM 1755 N N . SER A 1 237 ? 13.269 -0.927 -19.900 1.00 86.38 237 SER A N 1
ATOM 1756 C CA . SER A 1 237 ? 13.928 0.338 -19.576 1.00 86.38 237 SER A CA 1
ATOM 1757 C C . SER A 1 237 ? 13.440 1.455 -20.480 1.00 86.38 237 SER A C 1
ATOM 1759 O O . SER A 1 237 ? 13.258 1.257 -21.684 1.00 86.38 237 SER A O 1
ATOM 1761 N N . ARG A 1 238 ? 13.256 2.643 -19.897 1.00 84.12 238 ARG A N 1
ATOM 1762 C CA . ARG A 1 238 ? 13.039 3.901 -20.631 1.00 84.12 238 ARG A CA 1
ATOM 1763 C C . ARG A 1 238 ? 13.848 5.062 -20.051 1.00 84.12 238 ARG A C 1
ATOM 1765 O O . ARG A 1 238 ? 13.465 6.224 -20.189 1.00 84.12 238 ARG A O 1
ATOM 1772 N N . GLY A 1 239 ? 14.945 4.731 -19.374 1.00 78.44 239 GLY A N 1
ATOM 1773 C CA . GLY A 1 239 ? 15.944 5.689 -18.919 1.00 78.44 239 GLY A CA 1
ATOM 1774 C C . GLY A 1 239 ? 16.858 6.125 -20.063 1.00 78.44 239 GLY A C 1
ATOM 1775 O O . GLY A 1 239 ? 17.007 5.420 -21.058 1.00 78.44 239 GLY A O 1
ATOM 1776 N N . SER A 1 240 ? 17.483 7.290 -19.921 1.00 77.88 240 SER A N 1
ATOM 1777 C CA . SER A 1 240 ? 18.519 7.771 -20.842 1.00 77.88 240 SER A CA 1
ATOM 1778 C C . SER A 1 240 ? 19.832 7.851 -20.077 1.00 77.88 240 SER A C 1
ATOM 1780 O O . SER A 1 240 ? 20.206 8.920 -19.599 1.00 77.88 240 SER A O 1
ATOM 1782 N N . GLN A 1 241 ? 20.498 6.709 -19.917 1.00 70.19 241 GLN A N 1
ATOM 1783 C CA . GLN A 1 241 ? 21.744 6.609 -19.159 1.00 70.19 241 GLN A CA 1
ATOM 1784 C C . GLN A 1 241 ? 22.954 6.822 -20.075 1.00 70.19 241 GLN A C 1
ATOM 1786 O O . GLN A 1 241 ? 23.012 6.293 -21.185 1.00 70.19 241 GLN A O 1
ATOM 1791 N N . GLY A 1 242 ? 23.934 7.594 -19.607 1.00 57.41 242 GLY A N 1
ATOM 1792 C CA . GLY A 1 242 ? 25.260 7.642 -20.219 1.00 57.41 242 GLY A CA 1
ATOM 1793 C C . GLY A 1 242 ? 26.131 6.515 -19.669 1.00 57.41 242 GLY A C 1
ATOM 1794 O O . GLY A 1 242 ? 26.305 6.429 -18.455 1.00 57.41 242 GLY A O 1
ATOM 1795 N N . SER A 1 243 ? 26.695 5.691 -20.557 1.00 58.31 243 SER A N 1
ATOM 1796 C CA . SER A 1 243 ? 27.688 4.652 -20.224 1.00 58.31 243 SER A CA 1
ATOM 1797 C C . SER A 1 243 ? 27.225 3.567 -19.232 1.00 58.31 243 SER A C 1
ATOM 1799 O O . SER A 1 243 ? 28.049 3.079 -18.460 1.00 58.31 243 SER A O 1
ATOM 1801 N N . GLY A 1 244 ? 25.931 3.226 -19.236 1.00 53.94 244 GLY A N 1
ATOM 1802 C CA . GLY A 1 244 ? 25.375 2.059 -18.531 1.00 53.94 244 GLY A CA 1
ATOM 1803 C C . GLY A 1 244 ? 25.440 0.778 -19.354 1.00 53.94 244 GLY A C 1
ATOM 1804 O O . GLY A 1 244 ? 25.553 0.886 -20.599 1.00 53.94 244 GLY A O 1
#

Foldseek 3Di:
DDDDDDPPPPPPPPPPDDPCPPDADFFEKEAPAAEEQFDQQRIWTDRRPDTDRGPTHDQQAHHYEHDDQHEYEHQEEHEHQEEYEYADNGYYEDPNYAYEYEANYEYEDQAAEAADYPHHAYANYEYEYAHHADHDYPPLAEAHQEYEYHHQNHDEEEESAYAPYEHNEEYAYDHRHPYEYEPHDDAAQEEGEYEYQYEYHAQAAEYEPDAEQHENYHYHYHYNYYYHHNYYYYYDYNYNYDPD

Sequence (244 aa):
MKIASYVIWGVFAGMLLFSQGFAQQAGDYRSAANGNWSDAATWETFDGSSWVPASSAPTGSETITVDGSDSVWVDVAVTVTGYVAVTETGLIDTTSGSLTFDNGSTYEHARNEGSIPISTWNTGSTFLLTGIVDATPDNRNQNYYNITLNTPNMVSNKDLGLDDVTIGGDIRVMDTGSARWRLTSTSSGDTATVTIMGDMIVEAGSFETQGTGNALTTFIVHQYGDINVTGGVFAISRGSQGSG